Protein 6R5H (pdb70)

InterPro domains:
  IPR001461 Aspartic peptidase A1 [PR00792] (107-127)
  IPR001461 Aspartic peptidase A1 [PR00792] (258-271)
  IPR001461 Aspartic peptidase A1 [PR00792] (314-325)
  IPR001461 Aspartic peptidase A1 [PR00792] (408-423)
  IPR001461 Aspartic peptidase A1 [PTHR47966] (80-433)
  IPR021109 Aspartic peptidase domain superfamily [G3DSA:2.40.70.10] (57-264)
  IPR021109 Aspartic peptidase domain superfamily [G3DSA:2.40.70.10] (265-433)
  IPR021109 Aspartic peptidase domain superfamily [SSF50630] (56-433)
  IPR033121 Peptidase family A1 domain [PF00026] (100-433)
  IPR033121 Peptidase family A1 domain [PS51767] (101-432)
  IPR034164 Pepsin-like domain [cd05471] (101-432)

Radius of gyration: 19.85 Å; Cα contacts (8 Å, |Δi|>4): 979; chains: 1; bounding box: 61×45×45 Å

Nearest PDB structures (foldseek):
  6r61-assembly1_A  TM=1.002E+00  e=5.018E-74  Cryptococcus neoformans
  6r6a-assembly1_A  TM=1.002E+00  e=3.745E-72  Cryptococcus neoformans
  1psn-assembly1_A  TM=9.025E-01  e=6.566E-32  Homo sapiens
  1dp5-assembly1_A  TM=8.861E-01  e=1.654E-29  Saccharomyces cerevisiae
  1fq6-assembly1_A  TM=8.987E-01  e=3.393E-29  Saccharomyces cerevisiae

Foldseek 3Di:
DKFKWQWKQFQQQFFTWGWKWWAVVTDIFTAGEKLQAFAWEFAACPAPDPQSVAEDHHDQVPGPFKDDDPAKDWDADPVWIWIDHKIWAWMDDRRDIDGTFIHYHTRDIPPPPDHPHGTIHAHDAALVRHRRSTGGPLRVCLVVPVALASKKKWAAAGDQVPPPDDSIGSNTTMIMRRDYDPQWFDDDKQWDFDDPVRRHRLKDKWPWKAKPRDTFQQADPLAGRIFIEREIANGRFKEAAPVRLVRRQVSAPAKDADDVVLVDGFKIKGFPPDQMWMWIDGNNDTFTQGSSLQWNADSDPPRRITIGRYTHDQDDSPDSGRMYHYSSRPNQWIWMQGPVSGTIITGGTD

GO terms:
  GO:0005576 extracellular region (C, EXP)

B-factor: mean 30.48, std 10.37, range [15.55, 93.42]

Structure (mmCIF, N/CA/C/O backbone):
data_6R5H
#
_entry.id   6R5H
#
_cell.length_a   97.422
_cell.length_b   112.058
_cell.length_c   91.212
_cell.angle_alpha   90.000
_cell.angle_beta   90.000
_cell.angle_gamma   90.000
#
_symmetry.space_group_name_H-M   'C 2 2 21'
#
loop_
_entity.id
_entity.type
_entity.pdbx_description
1 polymer Endopeptidase
2 branched 2-acetamido-2-deoxy-beta-D-glucopyranose-(1-4)-2-acetamido-2-deoxy-beta-D-glucopyranose
3 non-polymer 'TRIETHYLENE GLYCOL'
4 non-polymer DI(HYDROXYETHYL)ETHER
5 non-polymer 1,2-ETHANEDIOL
6 non-polymer 'SULFATE ION'
7 non-polymer 'SODIUM ION'
8 non-polymer 'ACETIC ACID'
9 non-polymer 'TETRAETHYLENE GLYCOL'
10 non-polymer 'PENTAETHYLENE GLYCOL'
11 water water
#
loop_
_atom_site.group_PDB
_atom_site.id
_atom_site.type_symbol
_atom_site.label_atom_id
_atom_site.label_alt_id
_atom_site.label_comp_id
_atom_site.label_asym_id
_atom_site.label_entity_id
_atom_site.label_seq_id
_atom_site.pdbx_PDB_ins_code
_atom_site.Cartn_x
_atom_site.Cartn_y
_atom_site.Cartn_z
_atom_site.occupancy
_atom_site.B_iso_or_equiv
_atom_site.auth_seq_id
_atom_site.auth_comp_id
_atom_site.auth_asym_id
_atom_site.auth_atom_id
_atom_site.pdbx_PDB_model_num
ATOM 1 N N . ALA A 1 1 ? 23.355 39.808 8.987 1.00 30.74 7 ALA A N 1
ATOM 2 C CA . ALA A 1 1 ? 23.329 39.480 7.515 1.00 30.98 7 ALA A CA 1
ATOM 3 C C . ALA A 1 1 ? 22.014 38.875 7.083 1.00 28.20 7 ALA A C 1
ATOM 4 O O . ALA A 1 1 ? 21.171 38.492 7.910 1.00 28.43 7 ALA A O 1
ATOM 6 N N . THR A 1 2 ? 21.819 38.835 5.784 1.00 25.76 8 THR A N 1
ATOM 7 C CA . THR A 1 2 ? 20.754 38.055 5.166 1.00 27.03 8 THR A CA 1
ATOM 8 C C . THR A 1 2 ? 21.305 37.171 4.046 1.00 27.40 8 THR A C 1
ATOM 9 O O . THR A 1 2 ? 22.387 37.429 3.500 1.00 27.69 8 THR A O 1
ATOM 13 N N . GLY A 1 3 ? 20.551 36.131 3.707 1.00 26.11 9 GLY A N 1
ATOM 14 C CA . GLY A 1 3 ? 20.917 35.252 2.612 1.00 27.05 9 GLY A CA 1
ATOM 15 C C . GLY A 1 3 ? 19.699 34.640 1.993 1.00 26.24 9 GLY A C 1
ATOM 16 O O . GLY A 1 3 ? 18.719 34.321 2.682 1.00 27.30 9 GLY A O 1
ATOM 17 N N . THR A 1 4 ? 19.760 34.442 0.689 1.00 26.03 10 THR A N 1
ATOM 18 C CA . THR A 1 4 ? 18.596 33.954 -0.037 1.00 29.12 10 THR A CA 1
ATOM 19 C C . THR A 1 4 ? 18.849 32.540 -0.546 1.00 28.81 10 THR A C 1
ATOM 20 O O . THR A 1 4 ? 19.925 32.254 -1.018 1.00 26.93 10 THR A O 1
ATOM 24 N N . VAL A 1 5 ? 17.854 31.679 -0.419 1.00 26.32 11 VAL A N 1
ATOM 25 C CA . VAL A 1 5 ? 17.822 30.377 -1.109 1.00 29.07 11 VAL A CA 1
ATOM 26 C C . VAL A 1 5 ? 16.791 30.421 -2.217 1.00 26.68 11 VAL A C 1
ATOM 27 O O . VAL A 1 5 ? 15.583 30.576 -1.982 1.00 24.96 11 VAL A O 1
ATOM 31 N N . SER A 1 6 ? 17.256 30.217 -3.429 1.00 24.99 12 SER A N 1
ATOM 32 C CA . SER A 1 6 ? 16.351 30.054 -4.540 1.00 27.22 12 SER A CA 1
ATOM 33 C C . SER A 1 6 ? 15.710 28.632 -4.479 1.00 25.02 12 SER A C 1
ATOM 34 O O . SER A 1 6 ? 16.417 27.646 -4.297 1.00 23.60 12 SER A O 1
ATOM 37 N N . LEU A 1 7 ? 14.396 28.554 -4.679 1.00 23.04 13 LEU A N 1
ATOM 38 C CA . LEU A 1 7 ? 13.675 27.296 -4.644 1.00 22.24 13 LEU A CA 1
ATOM 39 C C . LEU A 1 7 ? 13.368 26.739 -6.025 1.00 23.12 13 LEU A C 1
ATOM 40 O O . LEU A 1 7 ? 12.968 27.478 -6.929 1.00 25.51 13 LEU A O 1
ATOM 45 N N . THR A 1 8 ? 13.576 25.442 -6.187 1.00 22.69 14 THR A N 1
ATOM 46 C CA . THR A 1 8 ? 13.102 24.673 -7.317 1.00 21.85 14 THR A CA 1
ATOM 47 C C . THR A 1 8 ? 11.807 23.993 -6.907 1.00 24.16 14 THR A C 1
ATOM 48 O O . THR A 1 8 ? 11.743 23.325 -5.875 1.00 22.11 14 THR A O 1
ATOM 52 N N . ASP A 1 9 ? 10.780 24.162 -7.730 1.00 23.15 15 ASP A N 1
ATOM 53 C CA . ASP A 1 9 ? 9.475 23.526 -7.532 1.00 24.52 15 ASP A CA 1
ATOM 54 C C . ASP A 1 9 ? 9.464 22.214 -8.340 1.00 26.74 15 ASP A C 1
ATOM 55 O O . ASP A 1 9 ? 9.546 22.223 -9.574 1.00 26.30 15 ASP A O 1
ATOM 60 N N . VAL A 1 10 ? 9.359 21.107 -7.615 1.00 24.57 16 VAL A N 1
ATOM 61 C CA . VAL A 1 10 ? 9.372 19.773 -8.174 1.00 26.10 16 VAL A CA 1
ATOM 62 C C . VAL A 1 10 ? 7.997 19.120 -8.055 1.00 27.87 16 VAL A C 1
ATOM 63 O O . VAL A 1 10 ? 7.315 19.211 -7.004 1.00 27.71 16 VAL A O 1
ATOM 67 N N . GLY A 1 11 ? 7.599 18.443 -9.132 1.00 28.16 17 GLY A N 1
ATOM 68 C CA . GLY A 1 11 ? 6.398 17.610 -9.112 1.00 27.75 17 GLY A CA 1
ATOM 69 C C . GLY A 1 11 ? 5.093 18.382 -9.151 1.00 26.20 17 GLY A C 1
ATOM 70 O O . GLY A 1 11 ? 4.107 17.904 -8.624 1.00 30.02 17 GLY A O 1
ATOM 71 N N . LEU A 1 12 ? 5.103 19.583 -9.724 1.00 26.90 18 LEU A N 1
ATOM 72 C CA . LEU A 1 12 ? 3.898 20.411 -9.830 1.00 30.27 18 LEU A CA 1
ATOM 73 C C . LEU A 1 12 ? 3.390 20.823 -8.448 1.00 29.08 18 LEU A C 1
ATOM 74 O O . LEU A 1 12 ? 2.243 20.516 -8.048 1.00 27.49 18 LEU A O 1
ATOM 79 N N . ASP A 1 13 ? 4.278 21.510 -7.719 1.00 23.94 19 ASP A N 1
ATOM 80 C CA . ASP A 1 13 ? 3.981 22.030 -6.391 1.00 23.06 19 ASP A CA 1
ATOM 81 C C . ASP A 1 13 ? 3.994 20.890 -5.362 1.00 24.76 19 ASP A C 1
ATOM 82 O O . ASP A 1 13 ? 3.412 20.999 -4.275 1.00 23.56 19 ASP A O 1
ATOM 87 N N . ALA A 1 14 ? 4.703 19.802 -5.653 1.00 24.88 20 ALA A N 1
ATOM 88 C CA . ALA A 1 14 ? 4.804 18.710 -4.683 1.00 24.81 20 ALA A CA 1
ATOM 89 C C . ALA A 1 14 ? 5.850 19.007 -3.582 1.00 25.21 20 ALA A C 1
ATOM 90 O O . ALA A 1 14 ? 5.593 18.776 -2.421 1.00 26.21 20 ALA A O 1
ATOM 92 N N . SER A 1 15 ? 7.018 19.462 -3.993 1.00 24.20 21 SER A N 1
ATOM 93 C CA . SER A 1 15 ? 8.149 19.716 -3.108 1.00 24.54 21 SER A CA 1
ATOM 94 C C . SER A 1 15 ? 8.867 20.985 -3.580 1.00 23.00 21 SER A C 1
ATOM 95 O O . SER A 1 15 ? 8.913 21.274 -4.778 1.00 23.59 21 SER A O 1
ATOM 98 N N . TYR A 1 16 ? 9.348 21.767 -2.629 1.00 19.38 22 TYR A N 1
ATOM 99 C CA . TYR A 1 16 ? 10.135 22.949 -2.885 1.00 21.99 22 TYR A CA 1
ATOM 100 C C . TYR A 1 16 ? 11.525 22.747 -2.274 1.00 21.82 22 TYR A C 1
ATOM 101 O O . TYR A 1 16 ? 11.643 22.422 -1.091 1.00 21.60 22 TYR A O 1
ATOM 110 N N . ALA A 1 17 ? 12.559 22.886 -3.106 1.00 22.23 23 ALA A N 1
ATOM 111 C CA . ALA A 1 17 ? 13.904 22.476 -2.720 1.00 21.36 23 ALA A CA 1
ATOM 112 C C . ALA A 1 17 ? 14.927 23.587 -2.942 1.00 22.12 23 ALA A C 1
ATOM 113 O O . ALA A 1 17 ? 14.753 24.413 -3.810 1.00 22.64 23 ALA A O 1
ATOM 115 N N . GLY A 1 18 ? 15.959 23.621 -2.107 1.00 21.03 24 GLY A N 1
ATOM 116 C CA . GLY A 1 18 ? 17.060 24.558 -2.278 1.00 23.71 24 GLY A CA 1
ATOM 117 C C . GLY A 1 18 ? 18.414 23.897 -2.156 1.00 22.18 24 GLY A C 1
ATOM 118 O O . GLY A 1 18 ? 18.539 22.791 -1.667 1.00 19.32 24 GLY A O 1
ATOM 119 N N . GLN A 1 19 ? 19.454 24.638 -2.494 1.00 23.02 25 GLN A N 1
ATOM 120 C CA . GLN A 1 19 ? 20.764 24.094 -2.478 1.00 24.41 25 GLN A CA 1
ATOM 121 C C . GLN A 1 19 ? 21.396 24.120 -1.079 1.00 22.76 25 GLN A C 1
ATOM 122 O O . GLN A 1 19 ? 21.437 25.156 -0.423 1.00 23.76 25 GLN A O 1
ATOM 128 N N . VAL A 1 20 ? 21.898 22.956 -0.657 1.00 23.07 26 VAL A N 1
ATOM 129 C CA A VAL A 1 20 ? 22.786 22.838 0.513 0.50 22.29 26 VAL A CA 1
ATOM 130 C CA B VAL A 1 20 ? 22.803 22.822 0.502 0.50 24.03 26 VAL A CA 1
ATOM 131 C C . VAL A 1 20 ? 24.170 22.381 0.021 1.00 23.63 26 VAL A C 1
ATOM 132 O O . VAL A 1 20 ? 24.289 21.691 -1.017 1.00 24.45 26 VAL A O 1
ATOM 139 N N . SER A 1 21 ? 25.209 22.774 0.732 1.00 21.68 27 SER A N 1
ATOM 140 C CA . SER A 1 21 ? 26.539 22.258 0.405 1.00 23.49 27 SER A CA 1
ATOM 141 C C . SER A 1 21 ? 27.154 21.670 1.640 1.00 25.04 27 SER A C 1
ATOM 142 O O . SER A 1 21 ? 27.040 22.229 2.729 1.00 23.44 27 SER A O 1
ATOM 145 N N . ILE A 1 22 ? 27.717 20.472 1.485 1.00 22.57 28 ILE A N 1
ATOM 146 C CA . ILE A 1 22 ? 28.235 19.718 2.603 1.00 22.25 28 ILE A CA 1
ATOM 147 C C . ILE A 1 22 ? 29.668 19.266 2.325 1.00 21.46 28 ILE A C 1
ATOM 148 O O . ILE A 1 22 ? 29.967 18.795 1.230 1.00 21.05 28 ILE A O 1
ATOM 153 N N . GLY A 1 23 ? 30.543 19.428 3.317 1.00 21.09 29 GLY A N 1
ATOM 154 C CA . GLY A 1 23 ? 31.889 18.885 3.243 1.00 22.75 29 GLY A CA 1
ATOM 155 C C . GLY A 1 23 ? 32.945 19.798 2.703 1.00 22.95 29 GLY A C 1
ATOM 156 O O . GLY A 1 23 ? 32.671 20.910 2.250 1.00 22.59 29 GLY A O 1
ATOM 157 N N . THR A 1 24 ? 34.156 19.280 2.710 1.00 24.72 30 THR A N 1
ATOM 158 C CA . THR A 1 24 ? 35.327 19.998 2.181 1.00 25.87 30 THR A CA 1
ATOM 159 C C . THR A 1 24 ? 36.082 19.052 1.220 1.00 25.70 30 THR A C 1
ATOM 160 O O . THR A 1 24 ? 36.537 17.981 1.654 1.00 27.23 30 THR A O 1
ATOM 164 N N . PRO A 1 25 ? 36.219 19.403 -0.055 1.00 25.50 31 PRO A N 1
ATOM 165 C CA . PRO A 1 25 ? 35.506 20.504 -0.705 1.00 24.04 31 PRO A CA 1
ATOM 166 C C . PRO A 1 25 ? 34.005 20.251 -0.709 1.00 23.29 31 PRO A C 1
ATOM 167 O O . PRO A 1 25 ? 33.560 19.121 -0.487 1.00 23.76 31 PRO A O 1
ATOM 171 N N . ALA A 1 26 ? 33.254 21.303 -0.984 1.00 23.24 32 ALA A N 1
ATOM 172 C CA . ALA A 1 26 ? 31.803 21.243 -0.970 1.00 23.20 32 ALA A CA 1
ATOM 173 C C . ALA A 1 26 ? 31.220 20.246 -1.975 1.00 22.50 32 ALA A C 1
ATOM 174 O O . ALA A 1 26 ? 31.618 20.203 -3.153 1.00 21.60 32 ALA A O 1
ATOM 176 N N . GLN A 1 27 ? 30.255 19.472 -1.503 1.00 19.80 33 GLN A N 1
ATOM 177 C CA . GLN A 1 27 ? 29.390 18.675 -2.363 1.00 20.91 33 GLN A CA 1
ATOM 178 C C . GLN A 1 27 ? 28.010 19.291 -2.248 1.00 22.52 33 GLN A C 1
ATOM 179 O O . GLN A 1 27 ? 27.533 19.480 -1.140 1.00 22.01 33 GLN A O 1
ATOM 185 N N . ASP A 1 28 ? 27.356 19.525 -3.382 1.00 23.30 34 ASP A N 1
ATOM 186 C CA . ASP A 1 28 ? 26.117 20.300 -3.474 1.00 23.01 34 ASP A CA 1
A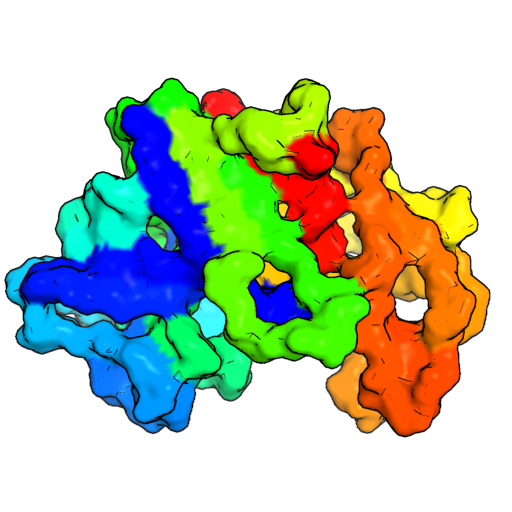TOM 187 C C . ASP A 1 28 ? 24.943 19.372 -3.728 1.00 21.89 34 ASP A C 1
ATOM 188 O O . ASP A 1 28 ? 25.046 18.398 -4.472 1.00 24.63 34 ASP A O 1
ATOM 193 N N . PHE A 1 29 ? 23.823 19.683 -3.085 1.00 21.71 35 PHE A N 1
ATOM 194 C CA . PHE A 1 29 ? 22.595 18.895 -3.195 1.00 22.13 35 PHE A CA 1
ATOM 195 C C . PHE A 1 29 ? 21.359 19.801 -3.184 1.00 22.14 35 PHE A C 1
ATOM 196 O O . PHE A 1 29 ? 21.375 20.899 -2.576 1.00 20.64 35 PHE A O 1
ATOM 204 N N . LEU A 1 30 ? 20.333 19.336 -3.911 1.00 21.89 36 LEU A N 1
ATOM 205 C CA A LEU A 1 30 ? 19.016 19.930 -3.878 0.50 22.78 36 LEU A CA 1
ATOM 206 C CA B LEU A 1 30 ? 18.991 19.921 -3.879 0.50 22.95 36 LEU A CA 1
ATOM 207 C C . LEU A 1 30 ? 18.232 19.177 -2.802 1.00 22.55 36 LEU A C 1
ATOM 208 O O . LEU A 1 30 ? 18.041 17.937 -2.902 1.00 21.61 36 LEU A O 1
ATOM 217 N N . VAL A 1 31 ? 17.815 19.894 -1.765 1.00 22.36 37 VAL A N 1
ATOM 218 C CA . VAL A 1 31 ? 17.107 19.278 -0.657 1.00 20.09 37 VAL A CA 1
ATOM 219 C C . VAL A 1 31 ? 15.760 19.975 -0.397 1.00 20.64 37 VAL A C 1
ATOM 220 O O . VAL A 1 31 ? 15.656 21.181 -0.479 1.00 20.22 37 VAL A O 1
ATOM 224 N N . ILE A 1 32 ? 14.749 19.183 -0.046 1.00 19.60 38 ILE A N 1
ATOM 225 C CA . ILE A 1 32 ? 13.435 19.701 0.351 1.00 20.53 38 ILE A CA 1
ATOM 226 C C . ILE A 1 32 ? 13.590 20.674 1.533 1.00 19.82 38 ILE A C 1
ATOM 227 O O . ILE A 1 32 ? 14.223 20.336 2.553 1.00 20.25 38 ILE A O 1
ATOM 232 N N . MET A 1 33 ? 13.008 21.870 1.402 1.00 20.20 39 MET A N 1
ATOM 233 C CA . MET A 1 33 ? 13.023 22.854 2.469 1.00 21.16 39 MET A CA 1
ATOM 234 C C . MET A 1 33 ? 11.729 22.628 3.265 1.00 22.75 39 MET A C 1
ATOM 235 O O . MET A 1 33 ? 10.642 22.919 2.749 1.00 22.08 39 MET A O 1
ATOM 240 N N . ASP A 1 34 ? 11.862 22.081 4.479 1.00 22.03 40 ASP A N 1
ATOM 241 C CA . ASP A 1 34 ? 10.738 21.521 5.221 1.00 21.05 40 ASP A CA 1
ATOM 242 C C . ASP A 1 34 ? 10.500 22.157 6.585 1.00 22.32 40 ASP A C 1
ATOM 243 O O . ASP A 1 34 ? 11.158 21.790 7.581 1.00 20.89 40 ASP A O 1
ATOM 248 N N . SER A 1 35 ? 9.551 23.101 6.632 1.00 20.57 41 SER A N 1
ATOM 249 C CA . SER A 1 35 ? 9.159 23.728 7.879 1.00 21.04 41 SER A CA 1
ATOM 250 C C . SER A 1 35 ? 8.376 22.834 8.848 1.00 20.65 41 SER A C 1
ATOM 251 O O . SER A 1 35 ? 8.056 23.279 9.952 1.00 21.96 41 SER A O 1
ATOM 254 N N . GLY A 1 36 ? 8.088 21.589 8.453 1.00 21.08 42 GLY A N 1
ATOM 255 C CA . GLY A 1 36 ? 7.455 20.588 9.335 1.00 23.08 42 GLY A CA 1
ATOM 256 C C . GLY A 1 36 ? 8.359 19.570 9.998 1.00 22.55 42 GLY A C 1
ATOM 257 O O . GLY A 1 36 ? 7.863 18.620 10.605 1.00 22.91 42 GLY A O 1
ATOM 258 N N . SER A 1 37 ? 9.681 19.730 9.845 1.00 22.90 43 SER A N 1
ATOM 259 C CA . SER A 1 37 ? 10.641 18.843 10.531 1.00 21.34 43 SER A CA 1
ATOM 260 C C . SER A 1 37 ? 11.939 19.582 10.784 1.00 20.89 43 SER A C 1
ATOM 261 O O . SER A 1 37 ? 12.092 20.774 10.430 1.00 19.50 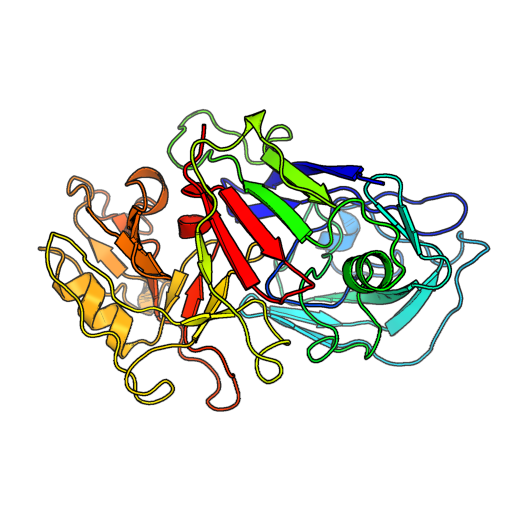43 SER A O 1
ATOM 264 N N . SER A 1 38 ? 12.853 18.913 11.445 1.00 19.27 44 SER A N 1
ATOM 265 C CA . SER A 1 38 ? 13.995 19.655 12.006 1.00 21.69 44 SER A CA 1
ATOM 266 C C . SER A 1 38 ? 15.358 19.004 11.821 1.00 22.14 44 SER A C 1
ATOM 267 O O . SER A 1 38 ? 16.331 19.502 12.383 1.00 23.80 44 SER A O 1
ATOM 270 N N . ASP A 1 39 ? 15.423 17.895 11.097 1.00 22.35 45 ASP A N 1
ATOM 271 C CA . ASP A 1 39 ? 16.699 17.231 10.772 1.00 21.40 45 ASP A CA 1
ATOM 272 C C . ASP A 1 39 ? 17.114 17.546 9.357 1.00 20.85 45 ASP A C 1
ATOM 273 O O . ASP A 1 39 ? 16.271 17.643 8.443 1.00 20.34 45 ASP A O 1
ATOM 278 N N . LEU A 1 40 ? 18.421 17.722 9.168 1.00 19.75 46 LEU A N 1
ATOM 279 C CA . LEU A 1 40 ? 19.042 17.699 7.844 1.00 20.79 46 LEU A CA 1
ATOM 280 C C . LEU A 1 40 ? 19.489 16.259 7.555 1.00 20.62 46 LEU A C 1
ATOM 281 O O . LEU A 1 40 ? 20.038 15.603 8.424 1.00 19.84 46 LEU A O 1
ATOM 286 N N . TRP A 1 41 ? 19.223 15.782 6.342 1.00 21.01 47 TRP A N 1
ATOM 287 C CA . TRP A 1 41 ? 19.822 14.538 5.872 1.00 21.53 47 TRP A CA 1
ATOM 288 C C . TRP A 1 41 ? 20.027 14.561 4.372 1.00 19.48 47 TRP A C 1
ATOM 289 O O . TRP A 1 41 ? 19.341 15.292 3.670 1.00 19.00 47 TRP A O 1
ATOM 300 N N . VAL A 1 42 ? 20.984 13.751 3.922 1.00 19.93 48 VAL A N 1
ATOM 301 C CA A VAL A 1 42 ? 21.316 13.541 2.529 0.53 20.60 48 VAL A CA 1
ATOM 302 C CA B VAL A 1 42 ? 21.241 13.510 2.510 0.47 20.58 48 VAL A CA 1
ATOM 303 C C . VAL A 1 42 ? 21.561 12.033 2.310 1.00 20.76 48 VAL A C 1
ATOM 304 O O . VAL A 1 42 ? 22.108 11.358 3.216 1.00 22.36 48 VAL A O 1
ATOM 311 N N . ALA A 1 43 ? 21.173 11.538 1.139 1.00 21.53 49 ALA A N 1
ATOM 312 C CA . ALA A 1 43 ? 21.467 10.179 0.689 1.00 21.66 49 ALA A CA 1
ATOM 313 C C . ALA A 1 43 ? 22.985 10.061 0.585 1.00 24.16 49 ALA A C 1
ATOM 314 O O . ALA A 1 43 ? 23.637 10.918 -0.053 1.00 25.17 49 ALA A O 1
ATOM 316 N N . GLY A 1 44 ? 23.524 9.043 1.242 1.00 23.03 50 GLY A N 1
ATOM 317 C CA . GLY A 1 44 ? 24.953 8.722 1.208 1.00 24.00 50 GLY A CA 1
ATOM 318 C C . GLY A 1 44 ? 25.376 7.935 -0.014 1.00 22.96 50 GLY A C 1
ATOM 319 O O . GLY A 1 44 ? 24.544 7.249 -0.622 1.00 21.21 50 GLY A O 1
ATOM 320 N N . SER A 1 45 ? 26.657 8.037 -0.390 1.00 24.01 51 SER A N 1
ATOM 321 C CA . SER A 1 45 ? 27.119 7.427 -1.649 1.00 25.50 51 SER A CA 1
ATOM 322 C C . SER A 1 45 ? 27.162 5.914 -1.584 1.00 27.06 51 SER A C 1
ATOM 323 O O . SER A 1 45 ? 27.236 5.281 -2.641 1.00 27.54 51 SER A O 1
ATOM 326 N N . THR A 1 46 ? 27.128 5.350 -0.376 1.00 25.03 52 THR A N 1
ATOM 327 C CA . THR A 1 46 ? 27.053 3.901 -0.191 1.00 28.66 52 THR A CA 1
ATOM 328 C C . THR A 1 46 ? 25.657 3.328 -0.342 1.00 27.42 52 THR A C 1
ATOM 329 O O . THR A 1 46 ? 25.503 2.127 -0.398 1.00 28.50 52 THR A O 1
ATOM 333 N N . CYS A 1 47 ? 24.640 4.186 -0.366 1.00 26.98 5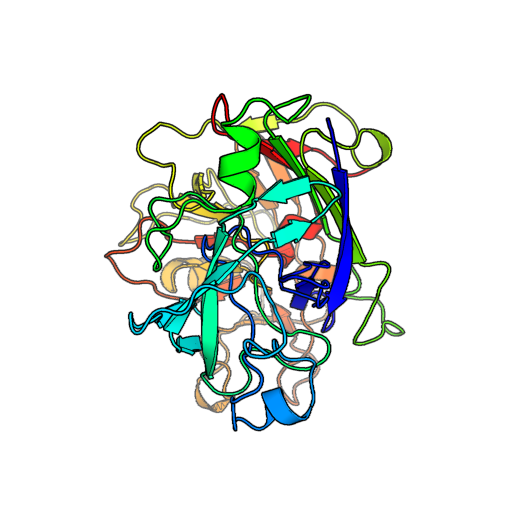3 CYS A N 1
ATOM 334 C CA . CYS A 1 47 ? 23.242 3.761 -0.484 1.00 26.20 53 CYS A CA 1
ATOM 335 C C . CYS A 1 47 ? 22.997 2.936 -1.752 1.00 26.15 53 CYS A C 1
ATOM 336 O O . CYS A 1 47 ? 23.347 3.366 -2.870 1.00 23.49 53 CYS A O 1
ATOM 339 N N . THR A 1 48 ? 22.406 1.760 -1.584 1.00 25.13 54 THR A N 1
ATOM 340 C CA . THR A 1 48 ? 22.133 0.891 -2.728 1.00 26.96 54 THR A CA 1
ATOM 341 C C . THR A 1 48 ? 20.679 0.904 -3.189 1.00 28.10 54 THR A C 1
ATOM 342 O O . THR A 1 48 ? 20.314 0.114 -4.066 1.00 28.25 54 THR A O 1
ATOM 346 N N . GLU A 1 49 ? 19.850 1.802 -2.633 1.00 28.71 55 GLU A N 1
ATOM 347 C CA . GLU A 1 49 ? 18.462 1.961 -3.120 1.00 30.62 55 GLU A CA 1
ATOM 348 C C . GLU A 1 49 ? 18.477 2.471 -4.539 1.00 30.00 55 GLU A C 1
ATOM 349 O O . GLU A 1 49 ? 19.396 3.178 -4.940 1.00 28.37 55 GLU A O 1
ATOM 355 N N . ASN A 1 50 ? 17.432 2.155 -5.301 1.00 29.61 56 ASN A N 1
ATOM 356 C CA . ASN A 1 50 ? 17.388 2.565 -6.715 1.00 31.36 56 ASN A CA 1
ATOM 357 C C . ASN A 1 50 ? 17.448 4.091 -6.895 1.00 29.58 56 ASN A C 1
ATOM 358 O O . ASN A 1 50 ? 18.081 4.601 -7.834 1.00 31.58 56 ASN A O 1
ATOM 363 N N . PHE A 1 51 ? 16.802 4.821 -6.011 1.00 28.69 57 PHE A N 1
ATOM 364 C CA . PHE A 1 51 ? 16.740 6.277 -6.192 1.00 29.08 57 PHE A CA 1
ATOM 365 C C . PHE A 1 51 ? 18.130 6.863 -6.041 1.00 28.90 57 PHE A C 1
ATOM 366 O O . PHE A 1 51 ? 18.464 7.819 -6.734 1.00 28.96 57 PHE A O 1
ATOM 374 N N . CYS A 1 52 ? 18.944 6.263 -5.162 1.00 29.82 58 CYS A N 1
ATOM 375 C CA . CYS A 1 52 ? 20.330 6.726 -4.933 1.00 32.47 58 CYS A CA 1
ATOM 376 C C . CYS A 1 52 ? 21.217 6.560 -6.141 1.00 33.38 58 CYS A C 1
ATOM 377 O O . CYS A 1 52 ? 22.103 7.402 -6.389 1.00 32.17 58 CYS A O 1
ATOM 380 N N . LYS A 1 53 ? 20.942 5.517 -6.927 1.00 37.26 59 LYS A N 1
ATOM 381 C CA . LYS A 1 53 ? 21.621 5.295 -8.212 1.00 39.53 59 LYS A CA 1
ATOM 382 C C . LYS A 1 53 ? 21.343 6.392 -9.225 1.00 37.08 59 LYS A C 1
ATOM 383 O O . LYS A 1 53 ? 22.132 6.590 -10.151 1.00 35.65 59 LYS A O 1
ATOM 389 N N . GLN A 1 54 ? 20.217 7.087 -9.084 1.00 32.58 60 GLN A N 1
ATOM 390 C CA . GLN A 1 54 ? 19.771 8.058 -10.103 1.00 34.77 60 GLN A CA 1
ATOM 391 C C . GLN A 1 54 ? 19.799 9.516 -9.633 1.00 31.88 60 GLN A C 1
ATOM 392 O O . GLN A 1 54 ? 19.360 10.413 -10.363 1.00 31.10 60 GLN A O 1
ATOM 398 N N . THR A 1 55 ? 20.364 9.773 -8.447 1.00 28.10 61 THR A N 1
ATOM 399 C CA . THR A 1 55 ? 20.502 11.157 -7.975 1.00 26.94 61 THR A CA 1
ATOM 400 C C . THR A 1 55 ? 21.876 11.362 -7.363 1.00 27.58 61 THR A C 1
ATOM 401 O O . THR A 1 55 ? 22.646 10.424 -7.235 1.00 27.86 61 THR A O 1
ATOM 405 N N . TYR A 1 56 ? 22.197 12.597 -7.012 1.00 27.54 62 TYR A N 1
ATOM 406 C CA . TYR A 1 56 ? 23.477 12.926 -6.389 1.00 28.50 62 TYR A CA 1
ATOM 407 C C . TYR A 1 56 ? 23.469 12.488 -4.934 1.00 27.25 62 TYR A C 1
ATOM 408 O O . TYR A 1 56 ? 22.451 12.629 -4.218 1.00 26.51 62 TYR A O 1
ATOM 417 N N . THR A 1 57 ? 24.588 11.922 -4.505 1.00 23.99 63 THR A N 1
ATOM 418 C CA . THR A 1 57 ? 24.722 11.391 -3.170 1.00 24.26 63 THR A CA 1
ATOM 419 C C . THR A 1 57 ? 25.999 11.956 -2.520 1.00 24.63 63 THR A C 1
ATOM 420 O O . THR A 1 57 ? 26.939 12.376 -3.224 1.00 24.20 63 THR A O 1
ATOM 424 N N . PHE A 1 58 ? 26.014 11.939 -1.194 1.00 23.64 64 PHE A N 1
ATOM 425 C CA . PHE A 1 58 ? 27.101 12.489 -0.382 1.00 23.45 64 PHE A CA 1
ATOM 426 C C . PHE A 1 58 ? 28.149 11.422 -0.119 1.00 25.70 64 PHE A C 1
ATOM 427 O O . PHE A 1 58 ? 27.848 10.412 0.472 1.00 27.25 64 PHE A O 1
ATOM 435 N N . ASP A 1 59 ? 29.365 11.646 -0.629 1.00 26.83 65 ASP A N 1
ATOM 436 C CA . ASP A 1 59 ? 30.479 10.736 -0.457 1.00 25.77 65 ASP A CA 1
ATOM 437 C C . ASP A 1 59 ? 31.253 11.148 0.773 1.00 24.45 65 ASP A C 1
ATOM 438 O O . ASP A 1 59 ? 32.011 12.124 0.764 1.00 25.27 65 ASP A O 1
ATOM 443 N N . THR A 1 60 ? 31.041 10.409 1.850 1.00 24.99 66 THR A N 1
ATOM 444 C CA . THR A 1 60 ? 31.644 10.748 3.133 1.00 27.67 66 THR A CA 1
ATOM 445 C C . THR A 1 60 ? 33.174 10.674 3.064 1.00 27.91 66 THR A C 1
ATOM 446 O O . THR A 1 60 ? 33.830 11.461 3.728 1.00 28.39 66 THR A O 1
ATOM 450 N N . SER A 1 61 ? 33.710 9.751 2.252 1.00 26.95 67 SER A N 1
ATOM 451 C CA . SER A 1 61 ? 35.169 9.502 2.115 1.00 30.21 67 SER A CA 1
ATOM 452 C C . SER A 1 61 ? 35.943 10.624 1.462 1.00 31.73 67 SER A C 1
ATOM 453 O O . SER A 1 61 ? 37.152 10.698 1.647 1.00 33.02 67 SER A O 1
ATOM 456 N N . THR A 1 62 ? 35.280 11.458 0.663 1.00 31.31 68 THR A N 1
ATOM 457 C CA . THR A 1 62 ? 35.964 12.559 -0.026 1.00 30.09 68 THR A CA 1
ATOM 458 C C . THR A 1 62 ? 35.772 13.921 0.637 1.00 30.23 68 THR A C 1
ATOM 459 O O . THR A 1 62 ? 36.142 14.952 0.066 1.00 28.62 68 THR A O 1
ATOM 463 N N . SER A 1 63 ? 35.195 13.936 1.835 1.00 28.34 69 SER A N 1
ATOM 464 C CA . SER A 1 63 ? 35.149 15.143 2.640 1.00 28.76 69 SER A CA 1
ATOM 465 C C . SER A 1 63 ? 36.204 15.055 3.733 1.00 27.32 69 SER A C 1
ATOM 466 O O . SER A 1 63 ? 36.139 14.199 4.593 1.00 26.70 69 SER A O 1
ATOM 469 N N . SER A 1 64 ? 37.158 15.973 3.699 1.00 27.67 70 SER A N 1
ATOM 470 C CA . SER A 1 64 ? 38.240 15.967 4.678 1.00 28.88 70 SER A CA 1
ATOM 471 C C . SER A 1 64 ? 37.791 16.436 6.084 1.00 29.15 70 SER A C 1
ATOM 472 O O . SER A 1 64 ? 38.506 16.225 7.048 1.00 29.68 70 SER A O 1
ATOM 475 N N . SER A 1 65 ? 36.617 17.071 6.189 1.00 25.90 71 SER A N 1
ATOM 476 C CA . SER A 1 65 ? 36.086 17.564 7.443 1.00 26.30 71 SER A CA 1
ATOM 477 C C . SER A 1 65 ? 35.004 16.664 8.040 1.00 25.08 71 SER A C 1
ATOM 478 O O . SER A 1 65 ? 34.507 16.948 9.123 1.00 26.90 71 SER A O 1
ATOM 481 N N . PHE A 1 66 ? 34.676 15.558 7.380 1.00 25.48 72 PHE A N 1
ATOM 482 C CA . PHE A 1 66 ? 33.630 14.667 7.842 1.00 25.51 72 PHE A CA 1
ATOM 483 C C . PHE A 1 66 ? 34.054 13.900 9.089 1.00 29.74 72 PHE A C 1
ATOM 484 O O . PHE A 1 66 ? 35.107 13.283 9.108 1.00 28.13 72 PHE A O 1
ATOM 492 N N . ILE A 1 67 ? 33.197 13.919 10.101 1.00 26.99 73 ILE A N 1
ATOM 493 C CA . ILE A 1 67 ? 33.390 13.182 11.331 1.00 29.33 73 ILE A CA 1
ATOM 494 C C . ILE A 1 67 ? 32.311 12.123 11.375 1.00 33.13 73 ILE A C 1
ATOM 495 O O . ILE A 1 67 ? 31.098 12.411 11.477 1.00 30.95 73 ILE A O 1
ATOM 500 N N . THR A 1 68 ? 32.754 10.888 11.304 1.00 33.80 74 THR A N 1
ATOM 501 C CA . THR A 1 68 ? 31.858 9.747 11.281 1.00 37.56 74 THR A CA 1
ATOM 502 C C . THR A 1 68 ? 31.246 9.448 12.632 1.00 38.10 74 THR A C 1
ATOM 503 O O . THR A 1 68 ? 31.773 9.805 13.682 1.00 39.44 74 THR A O 1
ATOM 507 N N . SER A 1 69 ? 30.126 8.744 12.586 1.00 40.28 75 SER A N 1
ATOM 508 C CA . SER A 1 69 ? 29.481 8.276 13.809 1.00 41.74 75 SER A CA 1
ATOM 509 C C . SER A 1 69 ? 28.809 6.943 13.499 1.00 41.58 75 SER A C 1
ATOM 510 O O . SER A 1 69 ? 28.258 6.755 12.409 1.00 43.01 75 SER A O 1
ATOM 513 N N . SER A 1 70 ? 28.858 6.026 14.449 1.00 42.61 76 SER A N 1
ATOM 514 C CA . SER A 1 70 ? 28.069 4.789 14.355 1.00 45.96 76 SER A CA 1
ATOM 515 C C . SER A 1 70 ? 26.618 4.977 14.852 1.00 41.81 76 SER A C 1
ATOM 516 O O . SER A 1 70 ? 25.807 4.065 14.694 1.00 45.06 76 SER A O 1
ATOM 519 N N . GLU A 1 71 ? 26.286 6.120 15.451 1.00 35.02 77 GLU A N 1
ATOM 520 C CA . GLU A 1 71 ? 24.919 6.340 15.953 1.00 37.68 77 GLU A CA 1
ATOM 521 C C . GLU A 1 71 ? 23.848 6.296 14.825 1.00 32.95 77 GLU A C 1
ATOM 522 O O . GLU A 1 71 ? 23.983 6.975 13.807 1.00 30.43 77 GLU A O 1
ATOM 528 N N . ALA A 1 72 ? 22.800 5.500 15.033 1.00 31.75 78 ALA A N 1
ATOM 529 C CA . ALA A 1 72 ? 21.736 5.335 14.063 1.00 30.26 78 ALA A CA 1
ATOM 530 C C . ALA A 1 72 ? 20.961 6.663 13.887 1.00 28.92 78 ALA A C 1
ATOM 531 O O . ALA A 1 72 ? 20.827 7.450 14.820 1.00 28.50 78 ALA A O 1
ATOM 533 N N . PHE A 1 73 ? 20.482 6.884 12.667 1.00 28.00 79 PHE A N 1
ATOM 534 C CA . PHE A 1 73 ? 19.573 7.975 12.326 1.00 27.05 79 PHE A CA 1
ATOM 535 C C . PHE A 1 73 ? 18.321 7.349 11.732 1.00 27.25 79 PHE A C 1
ATOM 536 O O . PHE A 1 73 ? 18.397 6.502 10.831 1.00 24.76 79 PHE A O 1
ATOM 544 N N . ASN A 1 74 ? 17.186 7.782 12.238 1.00 24.49 80 ASN A N 1
ATOM 545 C CA . ASN A 1 74 ? 15.878 7.253 11.831 1.00 30.92 80 ASN A CA 1
ATOM 546 C C . ASN A 1 74 ? 14.876 8.398 11.936 1.00 29.15 80 ASN A C 1
ATOM 547 O O . ASN A 1 74 ? 14.749 8.990 13.001 1.00 30.06 80 ASN A O 1
ATOM 552 N N . ILE A 1 75 ? 14.166 8.697 10.855 1.00 29.64 81 ILE A N 1
ATOM 553 C CA . ILE A 1 75 ? 13.127 9.736 10.877 1.00 27.06 81 ILE A CA 1
ATOM 554 C C . ILE A 1 75 ? 11.900 9.240 10.113 1.00 29.30 81 ILE A C 1
ATOM 555 O O . ILE A 1 75 ? 12.032 8.597 9.092 1.00 26.09 81 ILE A 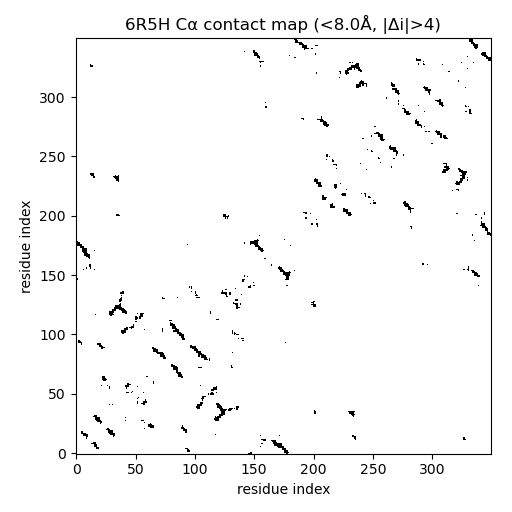O 1
ATOM 560 N N . THR A 1 76 ? 10.706 9.568 10.617 1.00 28.49 82 THR A N 1
ATOM 561 C CA . THR A 1 76 ? 9.442 9.172 9.984 1.00 31.60 82 THR A CA 1
ATOM 562 C C . THR A 1 76 ? 8.669 10.438 9.642 1.00 31.64 82 THR A C 1
ATOM 563 O O . THR A 1 76 ? 8.500 11.315 10.480 1.00 37.10 82 THR A O 1
ATOM 567 N N . TYR A 1 77 ? 8.247 10.535 8.399 1.00 30.42 83 TYR A N 1
ATOM 568 C CA . TYR A 1 77 ? 7.368 11.565 7.918 1.00 31.60 83 TYR A CA 1
ATOM 569 C C . TYR A 1 77 ? 6.009 10.911 7.612 1.00 38.13 83 TYR A C 1
ATOM 570 O O . TYR A 1 77 ? 5.922 9.684 7.502 1.00 38.01 83 TYR A O 1
ATOM 579 N N . GLY A 1 78 ? 4.958 11.709 7.431 1.00 38.37 84 GLY A N 1
ATOM 580 C CA . GLY A 1 78 ? 3.696 11.194 6.855 1.00 40.01 84 GLY A CA 1
ATOM 581 C C . GLY A 1 78 ? 3.880 10.446 5.527 1.00 42.81 84 GLY A C 1
ATOM 582 O O . GLY A 1 78 ? 3.173 9.485 5.236 1.00 41.53 84 GLY A O 1
ATOM 583 N N . SER A 1 79 ? 4.838 10.866 4.708 1.00 44.82 85 SER A N 1
ATOM 584 C CA . SER A 1 79 ? 5.025 10.229 3.402 1.00 47.59 85 SER A CA 1
ATOM 585 C C . SER A 1 79 ? 5.934 8.978 3.419 1.00 48.17 85 SER A C 1
ATOM 586 O O . SER A 1 79 ? 6.111 8.346 2.360 1.00 49.88 85 SER A O 1
ATOM 589 N N . GLY A 1 80 ? 6.497 8.614 4.589 1.00 41.83 86 GLY A N 1
ATOM 590 C CA . GLY A 1 80 ? 7.475 7.517 4.694 1.00 36.44 86 GLY A CA 1
ATOM 591 C C . GLY A 1 80 ? 8.620 7.819 5.657 1.00 36.23 86 GLY A C 1
ATOM 592 O O . GLY A 1 80 ? 8.514 8.710 6.491 1.00 36.01 86 GLY A O 1
ATOM 593 N N . ASP A 1 81 ? 9.712 7.069 5.551 1.00 31.50 87 ASP A N 1
ATOM 594 C CA . ASP A 1 81 ? 10.821 7.191 6.492 1.00 29.75 87 ASP A CA 1
ATOM 595 C C . ASP A 1 81 ? 12.183 7.142 5.813 1.00 27.11 87 ASP A C 1
ATOM 596 O O . ASP A 1 81 ? 12.287 6.755 4.654 1.00 25.27 87 ASP A O 1
ATOM 601 N N . ALA A 1 82 ? 13.204 7.568 6.554 1.00 27.16 88 ALA A N 1
ATOM 602 C CA . ALA A 1 82 ? 14.579 7.562 6.067 1.00 26.77 88 ALA A CA 1
ATOM 603 C C . ALA A 1 82 ? 15.456 7.115 7.235 1.00 28.34 88 ALA A C 1
ATOM 604 O O . ALA A 1 82 ? 15.212 7.522 8.400 1.00 29.71 88 ALA A O 1
ATOM 606 N N . ASP A 1 83 ? 16.460 6.287 6.917 1.00 24.43 89 ASP A N 1
ATOM 607 C CA . ASP A 1 83 ? 17.324 5.655 7.920 1.00 28.16 89 ASP A CA 1
ATOM 608 C C . ASP A 1 83 ? 18.767 5.747 7.476 1.00 25.21 89 ASP A C 1
ATOM 609 O O . ASP A 1 83 ? 19.058 5.689 6.294 1.00 25.24 89 ASP A O 1
ATOM 614 N N . GLY A 1 84 ? 19.663 5.793 8.431 1.00 25.47 90 GLY A N 1
ATOM 615 C CA . GLY A 1 84 ? 21.086 5.664 8.141 1.00 26.78 90 GLY A CA 1
ATOM 616 C C . GLY A 1 84 ? 21.846 5.885 9.428 1.00 27.42 90 GLY A C 1
ATOM 617 O O . GLY A 1 84 ? 21.453 5.324 10.463 1.00 27.55 90 GLY A O 1
ATOM 618 N N . THR A 1 85 ? 22.889 6.723 9.388 1.00 25.85 91 THR A N 1
ATOM 619 C CA . THR A 1 85 ? 23.663 7.052 10.591 1.00 25.67 91 THR A CA 1
ATOM 620 C C . THR A 1 85 ? 23.913 8.551 10.625 1.00 25.30 91 THR A C 1
ATOM 621 O O . THR A 1 85 ? 23.841 9.218 9.625 1.00 28.54 91 THR A O 1
ATOM 625 N N . LEU A 1 86 ? 24.269 9.056 11.779 1.00 25.13 92 LEU A N 1
ATOM 626 C CA . LEU A 1 86 ? 24.624 10.445 11.911 1.00 25.27 92 LEU A CA 1
ATOM 627 C C . LEU A 1 86 ? 26.033 10.688 11.428 1.00 27.72 92 LEU A C 1
ATOM 628 O O . LEU A 1 86 ? 26.890 9.792 11.474 1.00 27.75 92 LEU A O 1
ATOM 633 N N . GLY A 1 87 ? 26.253 11.921 10.983 1.00 25.65 93 GLY A N 1
ATOM 634 C CA . GLY A 1 87 ? 27.562 12.440 10.687 1.00 25.83 93 GLY A CA 1
ATOM 635 C C . GLY A 1 87 ? 27.634 13.887 11.077 1.00 25.86 93 GLY A C 1
ATOM 636 O O . GLY A 1 87 ? 26.610 14.524 11.324 1.00 23.04 93 GLY A O 1
ATOM 637 N N . THR A 1 88 ? 28.856 14.415 11.081 1.00 24.82 94 THR A N 1
ATOM 638 C CA . THR A 1 88 ? 29.079 15.817 11.363 1.00 25.99 94 THR A CA 1
ATOM 639 C C . THR A 1 88 ? 30.047 16.364 10.338 1.00 26.24 94 THR A C 1
ATOM 640 O O . THR A 1 88 ? 31.036 15.703 9.998 1.00 24.71 94 THR A O 1
ATOM 644 N N . ASP A 1 89 ? 29.732 17.555 9.823 1.00 23.71 95 ASP A N 1
ATOM 645 C CA . ASP A 1 89 ? 30.554 18.195 8.792 1.00 23.92 95 ASP A CA 1
ATOM 646 C C . ASP A 1 89 ? 30.174 19.673 8.665 1.00 23.93 95 ASP A C 1
ATOM 647 O O . ASP A 1 89 ? 29.212 20.148 9.272 1.00 23.59 95 ASP A O 1
ATOM 652 N N . THR A 1 90 ? 30.926 20.391 7.850 1.00 24.03 96 THR A N 1
ATOM 653 C CA . THR A 1 90 ? 30.637 21.781 7.549 1.00 25.13 96 THR A CA 1
ATOM 654 C C . THR A 1 90 ? 29.517 21.846 6.517 1.00 26.17 96 THR A C 1
ATOM 655 O O . THR A 1 90 ? 29.508 21.104 5.526 1.00 25.45 96 THR A O 1
ATOM 659 N N . VAL A 1 91 ? 28.535 22.695 6.792 1.00 23.20 97 VAL A N 1
ATOM 660 C CA . VAL A 1 91 ? 27.348 22.801 5.960 1.00 24.58 97 VAL A CA 1
ATOM 661 C C . VAL A 1 91 ? 27.163 24.265 5.648 1.00 23.26 97 VAL A C 1
ATOM 662 O O . VAL A 1 91 ? 27.289 25.087 6.541 1.00 23.26 97 VAL A O 1
ATOM 666 N N . SER A 1 92 ? 26.851 24.581 4.385 1.00 22.38 98 SER A N 1
ATOM 667 C CA . SER A 1 92 ? 26.526 25.927 3.971 1.00 21.06 98 SER A CA 1
ATOM 668 C C . SER A 1 92 ? 25.200 25.980 3.190 1.00 21.93 98 SER A C 1
ATOM 669 O O . SER A 1 92 ? 24.776 25.034 2.485 1.00 23.32 98 SER A O 1
ATOM 672 N N . MET A 1 93 ? 24.552 27.116 3.332 1.00 21.67 99 MET A N 1
ATOM 673 C CA . MET A 1 93 ? 23.335 27.421 2.621 1.00 22.81 99 MET A CA 1
ATOM 674 C C . MET A 1 93 ? 23.107 28.932 2.728 1.00 22.41 99 MET A C 1
ATOM 675 O O . MET A 1 93 ? 23.348 29.527 3.801 1.00 22.21 99 MET A O 1
ATOM 680 N N . ALA A 1 94 ? 22.682 29.529 1.602 1.00 22.87 100 ALA A N 1
ATOM 681 C CA . ALA A 1 94 ? 22.353 30.940 1.523 1.00 24.22 100 ALA A CA 1
ATOM 682 C C . ALA A 1 94 ? 23.532 31.845 1.915 1.00 24.90 100 ALA A C 1
ATOM 683 O O . ALA A 1 94 ? 23.326 32.931 2.376 1.00 23.75 100 ALA A O 1
ATOM 685 N N . GLY A 1 95 ? 24.756 31.399 1.672 1.00 24.13 101 GLY A N 1
ATOM 686 C CA . GLY A 1 95 ? 25.940 32.177 2.050 1.00 24.52 101 GLY A CA 1
ATOM 687 C C . GLY A 1 95 ? 26.357 32.092 3.497 1.00 25.37 101 GLY A C 1
ATOM 688 O O . GLY A 1 95 ? 27.341 32.747 3.874 1.00 23.05 101 GLY A O 1
ATOM 689 N N . PHE A 1 96 ? 25.643 31.291 4.313 1.00 23.15 102 PHE A N 1
ATOM 690 C CA . PHE A 1 96 ? 25.971 31.068 5.719 1.00 23.03 102 PHE A CA 1
ATOM 691 C C . PHE A 1 96 ? 26.626 29.686 5.845 1.00 23.23 102 PHE A C 1
ATOM 692 O O . PHE A 1 96 ? 26.351 28.799 5.031 1.00 23.96 102 PHE A O 1
ATOM 700 N N . THR A 1 97 ? 27.402 29.477 6.917 1.00 22.53 103 THR A N 1
ATOM 701 C CA . THR A 1 97 ? 27.998 28.196 7.259 1.00 22.79 103 THR A CA 1
ATOM 702 C C . THR A 1 97 ? 27.789 27.819 8.737 1.00 25.03 103 THR A C 1
ATOM 703 O O . THR A 1 97 ? 27.926 28.672 9.632 1.00 23.89 103 THR A O 1
ATOM 707 N N . VAL A 1 98 ? 27.499 26.530 8.985 1.00 22.45 104 VAL A N 1
ATOM 708 C CA . VAL A 1 98 ? 27.647 25.924 10.298 1.00 23.31 104 VAL A CA 1
ATOM 709 C C . VAL A 1 98 ? 28.748 24.869 10.174 1.00 26.16 104 VAL A C 1
ATOM 710 O O . VAL A 1 98 ? 28.600 23.878 9.441 1.00 24.56 104 VAL A O 1
ATOM 714 N N . SER A 1 99 ? 29.851 25.114 10.893 1.00 25.58 105 SER A N 1
ATOM 715 C CA . SER A 1 99 ? 31.091 24.322 10.792 1.00 29.59 105 SER A CA 1
ATOM 716 C C . SER A 1 99 ? 31.014 22.887 11.223 1.00 29.03 105 SER A C 1
ATOM 717 O O . SER A 1 99 ? 31.726 22.037 10.683 1.00 35.14 105 SER A O 1
ATOM 720 N N . ASP A 1 100 ? 30.180 22.637 12.223 1.00 29.27 106 ASP A N 1
ATOM 721 C CA A ASP A 1 100 ? 30.081 21.287 12.791 0.50 30.73 106 ASP A CA 1
ATOM 722 C CA B ASP A 1 100 ? 30.063 21.359 12.895 0.50 30.32 106 ASP A CA 1
ATOM 723 C C . ASP A 1 100 ? 28.598 20.948 12.943 1.00 28.76 106 ASP A C 1
ATOM 724 O O . ASP A 1 100 ? 28.078 20.709 14.019 1.00 30.09 106 ASP A O 1
ATOM 733 N N . GLN A 1 101 ? 27.927 20.929 11.790 1.00 25.31 107 GLN A N 1
ATOM 734 C CA . GLN A 1 101 ? 26.517 20.558 11.717 1.00 24.76 107 GLN A CA 1
ATOM 735 C C . GLN A 1 101 ? 26.398 19.046 11.748 1.00 25.17 107 GLN A C 1
ATOM 736 O O . GLN A 1 101 ? 26.993 18.368 10.910 1.00 23.28 107 GLN A O 1
ATOM 742 N N . THR A 1 102 ? 25.615 18.532 12.686 1.00 22.33 108 THR A N 1
ATOM 743 C CA . THR A 1 102 ? 25.226 17.122 12.708 1.00 23.69 108 THR A CA 1
ATOM 744 C C . THR A 1 102 ? 23.972 16.909 11.832 1.00 23.67 108 THR A C 1
ATOM 745 O O . THR A 1 102 ? 23.035 17.716 11.835 1.00 24.39 108 THR A O 1
ATOM 749 N N . PHE A 1 103 ? 23.989 15.826 11.063 1.00 22.74 109 PHE A N 1
ATOM 750 C CA . PHE A 1 103 ? 22.947 15.506 10.086 1.00 22.24 109 PHE A CA 1
ATOM 751 C C . PHE A 1 103 ? 22.917 14.002 9.825 1.00 22.29 109 PHE A C 1
ATOM 752 O O . PHE A 1 103 ? 23.812 13.284 10.260 1.00 23.84 109 PHE A O 1
ATOM 760 N N . GLY A 1 104 ? 21.873 13.535 9.150 1.00 22.33 110 GLY A N 1
ATOM 761 C CA . GLY A 1 104 ? 21.751 12.134 8.774 1.00 21.25 110 GLY A CA 1
ATOM 762 C C . GLY A 1 104 ? 22.417 11.841 7.432 1.00 22.61 110 GLY A C 1
ATOM 763 O O . GLY A 1 104 ? 22.202 12.553 6.429 1.00 22.77 110 GLY A O 1
ATOM 764 N N . VAL A 1 105 ? 23.220 10.780 7.400 1.00 24.26 111 VAL A N 1
ATOM 765 C CA . VAL A 1 105 ? 23.681 10.194 6.133 1.00 22.29 111 VAL A CA 1
ATOM 766 C C . VAL A 1 105 ? 22.793 8.980 5.877 1.00 22.46 111 VAL A C 1
ATOM 767 O O . VAL A 1 105 ? 22.949 7.924 6.519 1.00 22.28 111 VAL A O 1
ATOM 771 N N . VAL A 1 106 ? 21.865 9.132 4.940 1.00 23.49 112 VAL A N 1
ATOM 772 C CA . VAL A 1 106 ? 20.804 8.158 4.714 1.00 22.25 112 VAL A CA 1
ATOM 773 C C . VAL A 1 106 ? 21.183 7.105 3.684 1.00 24.48 112 VAL A C 1
ATOM 774 O O . VAL A 1 106 ? 21.696 7.424 2.606 1.00 24.95 112 VAL A O 1
ATOM 778 N N . THR A 1 107 ? 20.929 5.840 4.039 1.00 24.67 113 THR A N 1
ATOM 779 C CA . THR A 1 107 ? 21.184 4.729 3.133 1.00 25.61 113 THR A CA 1
ATOM 780 C C . THR A 1 107 ? 19.971 3.817 2.904 1.00 28.68 113 THR A C 1
ATOM 781 O O . THR A 1 107 ? 20.083 2.817 2.193 1.00 27.72 113 THR A O 1
ATOM 785 N N . SER A 1 108 ? 18.813 4.130 3.502 1.00 26.05 114 SER A N 1
ATOM 786 C CA . SER A 1 108 ? 17.562 3.505 3.069 1.00 28.43 114 SER A CA 1
ATOM 787 C C . SER A 1 108 ? 16.401 4.433 3.309 1.00 27.04 114 SER A C 1
ATOM 788 O O . SER A 1 108 ? 16.441 5.279 4.203 1.00 27.11 114 SER A O 1
ATOM 791 N N . THR A 1 109 ? 15.363 4.283 2.494 1.00 27.05 115 THR A N 1
ATOM 792 C CA . THR A 1 109 ? 14.134 5.020 2.685 1.00 27.21 115 THR A CA 1
ATOM 793 C C . THR A 1 109 ? 12.960 4.114 2.327 1.00 30.25 115 THR A C 1
ATOM 794 O O . THR A 1 109 ? 13.132 3.078 1.675 1.00 28.48 115 THR A O 1
ATOM 798 N N . SER A 1 110 ? 11.761 4.538 2.706 1.00 30.13 116 SER A N 1
ATOM 799 C CA . SER A 1 110 ? 10.545 3.916 2.155 1.00 29.99 116 SER A CA 1
ATOM 800 C C . SER A 1 110 ? 10.455 4.287 0.653 1.00 30.79 116 SER A C 1
ATOM 801 O O . SER A 1 110 ? 11.104 5.236 0.169 1.00 27.12 116 SER A O 1
ATOM 804 N N . ALA A 1 111 ? 9.707 3.479 -0.084 1.00 31.55 117 ALA A N 1
ATOM 805 C CA . ALA A 1 111 ? 9.608 3.583 -1.522 1.00 34.74 117 ALA A CA 1
ATOM 806 C C . ALA A 1 111 ? 9.127 4.967 -1.894 1.00 33.50 117 ALA A C 1
ATOM 807 O O . ALA A 1 111 ? 8.205 5.509 -1.279 1.00 33.16 117 ALA A O 1
ATOM 809 N N . ASN A 1 112 ? 9.796 5.555 -2.876 1.00 34.80 118 ASN A N 1
ATOM 810 C CA . ASN A 1 112 ? 9.384 6.820 -3.486 1.00 38.22 118 ASN A CA 1
ATOM 811 C C . ASN A 1 112 ? 9.382 8.020 -2.542 1.00 36.14 118 ASN A C 1
ATOM 812 O O . ASN A 1 112 ? 8.684 8.992 -2.820 1.00 35.82 118 ASN A O 1
ATOM 817 N N . LEU A 1 113 ? 10.152 7.987 -1.445 1.00 30.19 119 LEU A N 1
ATOM 818 C CA . LEU A 1 113 ? 10.209 9.162 -0.580 1.00 29.40 119 LEU A CA 1
ATOM 819 C C . LEU A 1 113 ? 10.743 10.391 -1.332 1.00 30.66 119 LEU A C 1
ATOM 820 O O . LEU A 1 113 ? 10.127 11.454 -1.308 1.00 29.81 119 LEU A O 1
ATOM 825 N N . ILE A 1 114 ? 11.892 10.227 -1.986 1.00 27.54 120 ILE A N 1
ATOM 826 C CA . ILE A 1 114 ? 12.456 11.247 -2.844 1.00 28.76 120 ILE A CA 1
ATOM 827 C C . ILE A 1 114 ? 13.063 10.604 -4.094 1.00 28.77 120 ILE A C 1
ATOM 828 O O . ILE A 1 114 ? 13.388 9.402 -4.101 1.00 30.30 120 ILE A O 1
ATOM 833 N N . SER A 1 115 ? 13.266 11.427 -5.114 1.00 28.34 121 SER A N 1
ATOM 834 C CA . SER A 1 115 ? 14.004 11.016 -6.304 1.00 28.47 121 SER A CA 1
ATOM 835 C C . SER A 1 115 ? 14.608 12.226 -6.939 1.00 28.64 121 SER A C 1
ATOM 836 O O . SER A 1 115 ? 14.308 13.368 -6.535 1.00 27.72 121 SER A O 1
ATOM 839 N N . TYR A 1 116 ? 15.487 11.971 -7.911 1.00 26.91 122 TYR A N 1
ATOM 840 C CA . TYR A 1 116 ? 16.058 12.999 -8.761 1.00 29.15 122 TYR A CA 1
ATOM 841 C C . TYR A 1 116 ? 15.018 14.086 -9.091 1.00 27.35 122 TYR A C 1
ATOM 842 O O . TYR A 1 116 ? 13.886 13.762 -9.433 1.00 28.68 122 TYR A O 1
ATOM 851 N N . PRO A 1 117 ? 15.345 15.366 -9.007 1.00 26.89 123 PRO A N 1
ATOM 852 C CA . PRO A 1 117 ? 16.670 15.917 -8.730 1.00 27.27 123 PRO A CA 1
ATOM 853 C C . PRO A 1 117 ? 17.011 16.108 -7.232 1.00 25.12 123 PRO A C 1
ATOM 854 O O . PRO A 1 117 ? 18.009 16.745 -6.917 1.00 25.92 123 PRO A O 1
ATOM 858 N N . LEU A 1 118 ? 16.194 15.567 -6.334 1.00 24.77 124 LEU A N 1
ATOM 859 C CA . LEU A 1 118 ? 16.380 15.727 -4.896 1.00 25.73 124 LEU A CA 1
ATOM 860 C C . LEU A 1 118 ? 17.379 14.715 -4.348 1.00 25.46 124 LEU A C 1
ATOM 861 O O . LEU A 1 118 ? 17.539 13.601 -4.916 1.00 26.77 124 LEU A O 1
ATOM 866 N N . SER A 1 119 ? 18.069 15.110 -3.277 1.00 22.19 125 SER A N 1
ATOM 867 C CA . SER A 1 119 ? 18.996 14.220 -2.598 1.00 22.73 125 SER A CA 1
ATOM 868 C C . SER A 1 119 ? 18.811 14.112 -1.096 1.00 21.71 125 SER A C 1
ATOM 869 O O . SER A 1 119 ? 19.508 13.361 -0.464 1.00 21.97 125 SER A O 1
ATOM 872 N N . GLY A 1 120 ? 17.857 14.834 -0.555 1.00 21.96 126 GLY A N 1
ATOM 873 C CA . GLY A 1 120 ? 17.661 14.875 0.907 1.00 21.73 126 GLY A CA 1
ATOM 874 C C . GLY A 1 120 ? 16.685 15.987 1.277 1.00 20.03 126 GLY A C 1
ATOM 875 O O . GLY A 1 120 ? 15.873 16.407 0.462 1.00 20.34 126 GLY A O 1
ATOM 876 N N . LEU A 1 121 ? 16.782 16.449 2.507 1.00 20.97 127 LEU A N 1
ATOM 877 C CA . LEU A 1 121 ? 15.782 17.321 3.119 1.00 20.74 127 LEU A CA 1
ATOM 878 C C . LEU A 1 121 ? 16.439 18.141 4.214 1.00 21.22 127 LEU A C 1
ATOM 879 O O . LEU A 1 121 ? 17.274 17.605 4.983 1.00 20.38 127 LEU A O 1
ATOM 884 N N . MET A 1 122 ? 16.118 19.436 4.251 1.00 20.39 128 MET A N 1
ATOM 885 C CA A MET A 1 122 ? 16.546 20.293 5.346 0.53 21.35 128 MET A CA 1
ATOM 886 C CA B MET A 1 122 ? 16.561 20.344 5.321 0.47 21.29 128 MET A CA 1
ATOM 887 C C . MET A 1 122 ? 15.351 20.746 6.184 1.00 20.29 128 MET A C 1
ATOM 888 O O . MET A 1 122 ? 14.479 21.461 5.713 1.00 20.41 128 MET A O 1
ATOM 897 N N . GLY A 1 123 ? 15.353 20.336 7.435 1.00 21.60 129 GLY A N 1
ATOM 898 C CA . GLY A 1 123 ? 14.314 20.710 8.383 1.00 21.34 129 GLY A CA 1
ATOM 899 C C . GLY A 1 123 ? 14.480 22.152 8.818 1.00 20.95 129 GLY A C 1
ATOM 900 O O . GLY A 1 123 ? 15.591 22.576 9.214 1.00 22.71 129 GLY A O 1
ATOM 901 N N . LEU A 1 124 ? 13.367 22.902 8.801 1.00 19.84 130 LEU A N 1
ATOM 902 C CA . LEU A 1 124 ? 13.384 24.292 9.168 1.00 18.96 130 LEU A CA 1
ATOM 903 C C . LEU A 1 124 ? 12.628 24.567 10.493 1.00 19.77 130 LEU A C 1
ATOM 904 O O . LEU A 1 124 ? 12.426 25.725 10.847 1.00 21.23 130 LEU A O 1
ATOM 909 N N . ALA A 1 125 ? 12.196 23.520 11.191 1.00 19.33 131 ALA A N 1
ATOM 910 C CA . ALA A 1 125 ? 11.501 23.688 12.466 1.00 20.61 131 ALA A CA 1
ATOM 911 C C . ALA A 1 125 ? 12.461 23.578 13.652 1.00 21.86 131 ALA A C 1
ATOM 912 O O . ALA A 1 125 ? 13.684 23.615 13.488 1.00 21.46 131 ALA A O 1
ATOM 914 N N . TRP A 1 126 ? 11.908 23.522 14.870 1.00 20.63 132 TRP A N 1
ATOM 915 C CA . TRP A 1 126 ? 12.668 23.703 16.097 1.00 20.81 132 TRP A CA 1
ATOM 916 C C . TRP A 1 126 ? 13.392 22.441 16.553 1.00 21.75 132 TRP A C 1
ATOM 917 O O . TRP A 1 126 ? 13.006 21.316 16.205 1.00 21.43 132 TRP A O 1
ATOM 928 N N . LYS A 1 127 ? 14.465 22.663 17.303 1.00 22.62 133 LYS A N 1
ATOM 929 C CA . LYS A 1 127 ? 15.318 21.598 17.814 1.00 24.88 133 LYS A CA 1
ATOM 930 C C . LYS A 1 127 ? 14.591 20.481 18.562 1.00 23.83 133 LYS A C 1
ATOM 931 O O . LYS A 1 127 ? 15.015 19.302 18.460 1.00 21.60 133 LYS A O 1
ATOM 937 N N . SER A 1 128 ? 13.493 20.803 19.273 1.00 23.32 134 SER A N 1
ATOM 938 C CA A SER A 1 128 ? 12.840 19.811 20.127 0.57 24.30 134 SER A CA 1
ATOM 939 C CA B SER A 1 128 ? 12.826 19.824 20.131 0.43 23.99 134 SER A CA 1
ATOM 940 C C . SER A 1 128 ? 12.276 18.621 19.378 1.00 23.68 134 SER A C 1
ATOM 941 O O . SER A 1 128 ? 12.029 17.613 19.975 1.00 28.70 134 SER A O 1
ATOM 946 N N . ILE A 1 129 ? 12.036 18.744 18.067 1.00 24.46 135 ILE A N 1
ATOM 947 C CA . ILE A 1 129 ? 11.552 17.607 17.269 1.00 23.56 135 ILE A CA 1
ATOM 948 C C . ILE A 1 129 ? 12.631 17.055 16.293 1.00 22.95 135 ILE A C 1
ATOM 949 O O . ILE A 1 129 ? 12.320 16.253 15.435 1.00 23.31 135 ILE A O 1
ATOM 954 N N . ALA A 1 130 ? 13.876 17.483 16.446 1.00 23.06 136 ALA A N 1
ATOM 955 C CA . ALA A 1 130 ? 14.992 16.901 15.694 1.00 23.29 136 ALA A CA 1
ATOM 956 C C . ALA A 1 130 ? 15.269 15.497 16.225 1.00 25.76 136 ALA A C 1
ATOM 957 O O . ALA A 1 130 ? 15.632 15.322 17.385 1.00 26.73 136 ALA A O 1
ATOM 959 N N . SER A 1 131 ? 15.067 14.503 15.383 1.00 25.88 137 SER A N 1
ATOM 960 C CA . SER A 1 131 ? 15.346 13.108 15.706 1.00 28.51 137 SER A CA 1
ATOM 961 C C . SER A 1 131 ? 16.824 12.882 16.072 1.00 28.57 137 SER A C 1
ATOM 962 O O . SER A 1 131 ? 17.150 12.059 16.886 1.00 30.23 137 SER A O 1
ATOM 965 N N . SER A 1 132 ? 17.705 13.609 15.417 1.00 28.32 138 SER A N 1
ATOM 966 C CA . SER A 1 132 ? 19.138 13.512 15.644 1.00 29.54 138 SER A CA 1
ATOM 967 C C . SER A 1 132 ? 19.592 14.121 16.965 1.00 31.03 138 SER A C 1
ATOM 968 O O . SER A 1 132 ? 20.725 13.905 17.366 1.00 31.48 138 SER A O 1
ATOM 971 N N . GLY A 1 133 ? 18.740 14.917 17.606 1.00 28.26 139 GLY A N 1
ATOM 972 C CA . GLY A 1 133 ? 19.133 15.719 18.755 1.00 29.76 139 GLY A CA 1
ATOM 973 C C . GLY A 1 133 ? 19.981 16.939 18.406 1.00 29.35 139 GLY A C 1
ATOM 974 O O . GLY A 1 133 ? 20.372 17.679 19.305 1.00 30.12 139 GLY A O 1
ATOM 975 N N . ALA A 1 134 ? 20.265 17.184 17.124 1.00 25.27 140 ALA A N 1
ATOM 976 C CA . ALA A 1 134 ? 21.153 18.276 16.755 1.00 23.38 140 ALA A CA 1
ATOM 977 C C . ALA A 1 134 ? 20.373 19.565 16.607 1.00 23.75 140 ALA A C 1
ATOM 978 O O . ALA A 1 134 ? 19.226 19.544 16.155 1.00 24.37 140 ALA A O 1
ATOM 980 N N . THR A 1 135 ? 20.991 20.696 16.943 1.00 22.79 141 THR A N 1
ATOM 981 C CA . THR A 1 135 ? 20.385 21.990 16.655 1.00 22.03 141 THR A CA 1
ATOM 982 C C . THR A 1 135 ? 20.285 22.145 15.130 1.00 22.13 141 THR A C 1
ATOM 983 O O . THR A 1 135 ? 21.295 22.022 14.433 1.00 21.46 141 THR A O 1
ATOM 987 N N . PRO A 1 136 ? 19.100 22.494 14.623 1.00 20.92 142 PRO A N 1
ATOM 988 C CA . PRO A 1 136 ? 18.978 22.718 13.176 1.00 20.62 142 PRO A CA 1
ATOM 989 C C . PRO A 1 136 ? 19.853 23.858 12.698 1.00 22.23 142 PRO A C 1
ATOM 990 O O . PRO A 1 136 ? 20.029 24.828 13.412 1.00 21.13 142 PRO A O 1
ATOM 994 N N . PHE A 1 137 ? 20.361 23.716 11.471 1.00 22.80 143 PHE A N 1
ATOM 995 C CA . PHE A 1 137 ? 21.139 24.759 10.817 1.00 22.37 143 PHE A CA 1
ATOM 996 C C . PHE A 1 137 ? 20.551 26.164 11.024 1.00 23.35 143 PHE A C 1
ATOM 997 O O . PHE A 1 137 ? 21.250 27.058 11.538 1.00 22.22 143 PHE A O 1
ATOM 1005 N N . TRP A 1 138 ? 19.279 26.361 10.618 1.00 21.69 144 TRP A N 1
ATOM 1006 C CA . TRP A 1 138 ? 18.640 27.698 10.665 1.00 20.91 144 TRP A CA 1
ATOM 1007 C C . TRP A 1 138 ? 18.643 28.254 12.100 1.00 23.01 144 TRP A C 1
ATOM 1008 O O . TRP A 1 138 ? 18.819 29.461 12.312 1.00 23.77 144 TRP A O 1
ATOM 1019 N N . GLN A 1 139 ? 18.475 27.370 13.074 1.00 22.76 145 GLN A N 1
ATOM 1020 C CA . GLN A 1 139 ? 18.315 27.768 14.473 1.00 23.57 145 GLN A CA 1
ATOM 1021 C C . GLN A 1 139 ? 19.624 28.215 15.080 1.00 23.15 145 GLN A C 1
ATOM 1022 O O . GLN A 1 139 ? 19.656 29.169 15.848 1.00 24.39 145 GLN A O 1
ATOM 1028 N N . THR A 1 140 ? 20.712 27.561 14.715 1.00 23.47 146 THR A N 1
ATOM 1029 C CA . THR A 1 140 ? 22.034 28.056 15.070 1.00 25.86 146 THR A CA 1
ATOM 1030 C C . THR A 1 140 ? 22.277 29.478 14.566 1.00 25.20 146 THR A C 1
ATOM 1031 O O . THR A 1 140 ? 22.750 30.323 15.319 1.00 28.29 146 THR A O 1
ATOM 1035 N N . LEU A 1 141 ? 21.930 29.745 13.311 1.00 24.38 147 LEU A N 1
ATOM 1036 C CA . LEU A 1 141 ? 22.135 31.054 12.714 1.00 25.35 147 LEU A CA 1
ATOM 1037 C C . LEU A 1 141 ? 21.317 32.098 13.448 1.00 27.65 147 LEU A C 1
ATOM 1038 O O . LEU A 1 141 ? 21.845 33.133 13.861 1.00 28.20 147 LEU A O 1
ATOM 1043 N N . ALA A 1 142 ? 20.038 31.799 13.634 1.00 26.74 148 ALA A N 1
ATOM 1044 C CA . ALA A 1 142 ? 19.151 32.712 14.356 1.00 27.88 148 ALA A CA 1
ATOM 1045 C C . ALA A 1 142 ? 19.627 33.026 15.775 1.00 27.46 148 ALA A C 1
ATOM 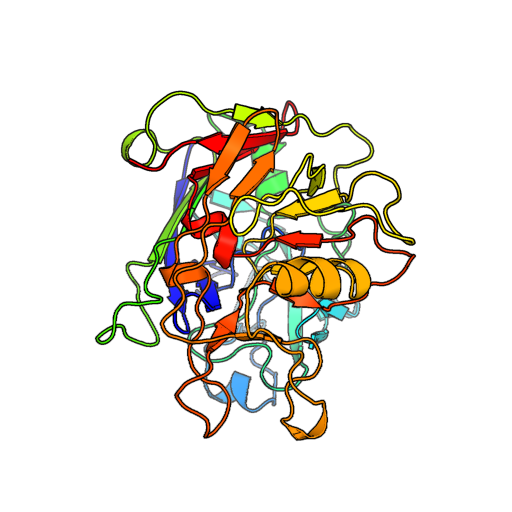1046 O O . ALA A 1 142 ? 19.664 34.204 16.150 1.00 30.83 148 ALA A O 1
ATOM 1048 N N . ALA A 1 143 ? 20.016 32.001 16.531 1.00 26.42 149 ALA A N 1
ATOM 1049 C CA . ALA A 1 143 ? 20.464 32.137 17.916 1.00 29.49 149 ALA A CA 1
ATOM 1050 C C . ALA A 1 143 ? 21.804 32.870 18.059 1.00 33.95 149 ALA A C 1
ATOM 1051 O O . ALA A 1 143 ? 22.086 33.427 19.105 1.00 35.27 149 ALA A O 1
ATOM 1053 N N . SER A 1 144 ? 22.620 32.843 17.017 1.00 32.60 150 SER A N 1
ATOM 1054 C CA A SER A 1 144 ? 23.952 33.411 17.111 0.60 33.70 150 SER A CA 1
ATOM 1055 C CA B SER A 1 144 ? 23.958 33.425 17.018 0.40 33.14 150 SER A CA 1
ATOM 1056 C C . SER A 1 144 ? 23.975 34.930 16.865 1.00 33.22 150 SER A C 1
ATOM 1057 O O . SER A 1 144 ? 25.014 35.567 17.031 1.00 33.02 150 SER A O 1
ATOM 1062 N N . GLY A 1 145 ? 22.844 35.511 16.489 1.00 31.48 151 GLY A N 1
ATOM 1063 C CA . GLY A 1 145 ? 22.800 36.927 16.137 1.00 30.60 151 GLY A CA 1
ATOM 1064 C C . GLY A 1 145 ? 23.379 37.208 14.764 1.00 35.44 151 GLY A C 1
ATOM 1065 O O . GLY A 1 145 ? 23.709 38.353 14.457 1.00 35.25 151 GLY A O 1
ATOM 1066 N N . ASP A 1 146 ? 23.472 36.185 13.908 1.00 35.53 152 ASP A N 1
ATOM 1067 C CA . ASP A 1 146 ? 23.966 36.376 12.525 1.00 36.53 152 ASP A CA 1
ATOM 1068 C C . ASP A 1 146 ? 22.954 37.073 11.576 1.00 32.36 152 ASP A C 1
ATOM 1069 O O . ASP A 1 146 ? 23.333 37.561 10.516 1.00 31.88 152 ASP A O 1
ATOM 1074 N N . TRP A 1 147 ? 21.678 37.129 11.955 1.00 26.89 153 TRP A N 1
ATOM 1075 C CA . TRP A 1 147 ? 20.650 37.627 11.067 1.00 26.70 153 TRP A CA 1
ATOM 1076 C C . TRP A 1 147 ? 20.281 39.084 11.348 1.00 26.73 153 TRP A C 1
ATOM 1077 O O . TRP A 1 147 ? 20.191 39.476 12.505 1.00 26.61 153 TRP A O 1
ATOM 1088 N N . ASP A 1 148 ? 20.026 39.846 10.299 1.00 24.91 154 ASP A N 1
ATOM 1089 C CA . ASP A 1 148 ? 19.602 41.242 10.454 1.00 27.01 154 ASP A CA 1
ATOM 1090 C C . ASP A 1 148 ? 18.311 41.314 11.292 1.00 29.06 154 ASP A C 1
ATOM 1091 O O . ASP A 1 148 ? 18.139 42.193 12.116 1.00 28.30 154 ASP A O 1
ATOM 1096 N N . SER A 1 149 ? 17.393 40.400 11.000 1.00 26.91 155 SER A N 1
ATOM 1097 C CA . SER A 1 149 ? 16.159 40.273 11.713 1.00 28.58 155 SER A CA 1
ATOM 1098 C C . SER A 1 149 ? 15.951 38.750 11.945 1.00 29.98 155 SER A C 1
ATOM 1099 O O . SER A 1 149 ? 16.273 37.936 11.061 1.00 26.43 155 SER A O 1
ATOM 1102 N N . PRO A 1 150 ? 15.488 38.360 13.145 1.00 29.07 156 PRO A N 1
ATOM 1103 C CA . PRO A 1 150 ? 15.437 36.925 13.532 1.00 26.65 156 PRO A CA 1
ATOM 1104 C C . PRO A 1 150 ? 14.166 36.223 12.951 1.00 26.40 156 PRO A C 1
ATOM 1105 O O . PRO A 1 150 ? 13.253 35.848 13.684 1.00 27.55 156 PRO A O 1
ATOM 1109 N N . GLU A 1 151 ? 14.142 36.079 11.637 1.00 23.94 157 GLU A N 1
ATOM 1110 C CA . GLU A 1 151 ? 13.028 35.477 10.906 1.00 24.27 157 GLU A CA 1
ATOM 1111 C C . GLU A 1 151 ? 13.435 35.052 9.504 1.00 24.11 157 GLU A C 1
ATOM 1112 O O . GLU A 1 151 ? 14.466 35.506 8.958 1.00 24.64 157 GLU A O 1
ATOM 1118 N N . MET A 1 152 ? 12.635 34.160 8.948 1.00 22.98 158 MET A N 1
ATOM 1119 C CA . MET A 1 152 ? 12.802 33.625 7.611 1.00 23.95 158 MET A CA 1
ATOM 1120 C C . MET A 1 152 ? 11.538 33.969 6.842 1.00 23.21 158 MET A C 1
ATOM 1121 O O . MET A 1 152 ? 10.433 33.725 7.358 1.00 23.10 158 MET A O 1
ATOM 1126 N N . GLY A 1 153 ? 11.682 34.484 5.617 1.00 21.04 159 GLY A N 1
ATOM 1127 C CA . GLY A 1 153 ? 10.554 34.809 4.751 1.00 21.55 159 GLY A CA 1
ATOM 1128 C C . GLY A 1 153 ? 10.419 33.804 3.637 1.00 21.70 159 GLY A C 1
ATOM 1129 O O . GLY A 1 153 ? 11.401 33.498 2.969 1.00 21.05 159 GLY A O 1
ATOM 1130 N N . VAL A 1 154 ? 9.212 33.279 3.414 1.00 21.08 160 VAL A N 1
ATOM 1131 C CA . VAL A 1 154 ? 9.002 32.215 2.408 1.00 22.33 160 VAL A CA 1
ATOM 1132 C C . VAL A 1 154 ? 7.994 32.559 1.321 1.00 21.95 160 VAL A C 1
ATOM 1133 O O . VAL A 1 154 ? 6.861 32.923 1.629 1.00 23.06 160 VAL A O 1
ATOM 1137 N N . TYR A 1 155 ? 8.417 32.388 0.067 1.00 20.41 161 TYR A N 1
ATOM 1138 C CA . TYR A 1 155 ? 7.565 32.489 -1.105 1.00 22.17 161 TYR A CA 1
ATOM 1139 C C . TYR A 1 155 ? 7.630 31.173 -1.893 1.00 21.80 161 TYR A C 1
ATOM 1140 O O . TYR A 1 155 ? 8.687 30.775 -2.342 1.00 21.78 161 TYR A O 1
ATOM 1149 N N . LEU A 1 156 ? 6.489 30.508 -2.048 1.00 21.74 162 LEU A N 1
ATOM 1150 C CA . LEU A 1 156 ? 6.370 29.293 -2.880 1.00 22.58 162 LEU A CA 1
ATOM 1151 C C . LEU A 1 156 ? 5.572 29.661 -4.130 1.00 24.15 162 LEU A C 1
ATOM 1152 O O . LEU A 1 156 ? 4.406 30.036 -4.053 1.00 24.47 162 LEU A O 1
ATOM 1157 N N . LYS A 1 157 ? 6.211 29.505 -5.272 1.00 24.10 163 LYS A N 1
ATOM 1158 C CA . LYS A 1 157 ? 5.610 29.781 -6.555 1.00 27.67 163 LYS A CA 1
ATOM 1159 C C . LYS A 1 157 ? 4.668 28.653 -6.975 1.00 28.09 163 LYS A C 1
ATOM 1160 O O . LYS A 1 157 ? 4.887 27.485 -6.678 1.00 28.37 163 LYS A O 1
ATOM 1166 N N . ARG A 1 158 ? 3.584 29.020 -7.647 1.00 25.92 164 ARG A N 1
ATOM 1167 C CA . ARG A 1 158 ? 2.580 28.052 -8.037 1.00 28.64 164 ARG A CA 1
ATOM 1168 C C . ARG A 1 158 ? 2.690 27.684 -9.510 1.00 28.91 164 ARG A C 1
ATOM 1169 O O . ARG A 1 158 ? 2.689 28.568 -10.357 1.00 28.96 164 ARG A O 1
ATOM 1177 N N . TYR A 1 159 ? 2.726 26.385 -9.787 1.00 28.09 165 TYR A N 1
ATOM 1178 C CA . TYR A 1 159 ? 2.587 25.836 -11.128 1.00 28.33 165 TYR A CA 1
ATOM 1179 C C . TYR A 1 159 ? 1.365 24.939 -11.265 1.00 32.14 165 TYR A C 1
ATOM 1180 O O . TYR A 1 159 ? 1.058 24.547 -12.377 1.00 35.46 165 TYR A O 1
ATOM 1189 N N . ARG A 1 160 ? 0.653 24.600 -10.177 1.00 30.40 166 ARG A N 1
ATOM 1190 C CA . ARG A 1 160 ? -0.498 23.717 -10.336 1.00 32.80 166 ARG A CA 1
ATOM 1191 C C . ARG A 1 160 ? -1.542 24.566 -11.065 1.00 33.54 166 ARG A C 1
ATOM 1192 O O . ARG A 1 160 ? -1.700 25.759 -10.785 1.00 31.43 166 ARG A O 1
ATOM 1200 N N . GLY A 1 161 ? -2.202 23.960 -12.037 1.00 36.40 167 GLY A N 1
ATOM 1201 C CA . GLY A 1 161 ? -3.111 24.711 -12.910 1.00 39.69 167 GLY A CA 1
ATOM 1202 C C . GLY A 1 161 ? -2.505 25.238 -14.198 1.00 41.29 167 GLY A C 1
ATOM 1203 O O . GLY A 1 161 ? -3.241 25.668 -15.059 1.00 41.48 167 GLY A O 1
ATOM 1204 N N . ASP A 1 162 ? -1.179 25.223 -14.328 1.00 40.60 168 ASP A N 1
ATOM 1205 C CA . ASP A 1 162 ? -0.492 25.591 -15.562 1.00 41.60 168 ASP A CA 1
ATOM 1206 C C . ASP A 1 162 ? -0.315 24.310 -16.396 1.00 43.87 168 ASP A C 1
ATOM 1207 O O . ASP A 1 162 ? 0.495 23.436 -16.081 1.00 35.41 168 ASP A O 1
ATOM 1212 N N . ASN A 1 163 ? -1.088 24.204 -17.483 1.00 47.84 169 ASN A N 1
ATOM 1213 C CA . ASN A 1 163 ? -1.089 22.965 -18.302 1.00 51.59 169 ASN A CA 1
ATOM 1214 C C . ASN A 1 163 ? 0.218 22.708 -19.103 1.00 49.83 169 ASN A C 1
ATOM 1215 O O . ASN A 1 163 ? 0.471 21.564 -19.500 1.00 47.04 169 ASN A O 1
ATOM 1220 N N . THR A 1 164 ? 1.052 23.742 -19.280 1.00 44.96 170 THR A N 1
ATOM 1221 C CA . THR A 1 164 ? 2.397 23.586 -19.874 1.00 44.32 170 THR A CA 1
ATOM 1222 C C . THR A 1 164 ? 3.576 23.540 -18.849 1.00 47.93 170 THR A C 1
ATOM 1223 O O . THR A 1 164 ? 4.741 23.701 -19.231 1.00 42.43 170 THR A O 1
ATOM 1227 N N . ALA A 1 165 ? 3.286 23.342 -17.560 1.00 44.90 171 ALA A N 1
ATOM 1228 C CA . ALA A 1 165 ? 4.348 23.348 -16.525 1.00 41.74 171 ALA A CA 1
ATOM 1229 C C . ALA A 1 165 ? 5.177 22.062 -16.596 1.00 38.04 171 ALA A C 1
ATOM 1230 O O . ALA A 1 165 ? 4.669 21.019 -16.992 1.00 35.71 171 ALA A O 1
ATOM 1232 N N . SER A 1 166 ? 6.436 22.140 -16.164 1.00 35.75 172 SER A N 1
ATOM 1233 C CA . SER A 1 166 ? 7.336 20.988 -16.138 1.00 36.24 172 SER A CA 1
ATOM 1234 C C . SER A 1 166 ? 7.427 20.377 -14.720 1.00 35.64 172 SER A C 1
ATOM 1235 O O . SER A 1 166 ? 7.091 21.035 -13.741 1.00 33.12 172 SER A O 1
ATOM 1238 N N . GLN A 1 167 ? 7.922 19.144 -14.643 1.00 34.17 173 GLN A N 1
ATOM 1239 C CA A GLN A 1 167 ? 8.104 18.463 -13.364 0.50 35.10 173 GLN A CA 1
ATOM 1240 C CA B GLN A 1 167 ? 8.148 18.411 -13.379 0.50 36.66 173 GLN A CA 1
ATOM 1241 C C . GLN A 1 167 ? 9.266 19.059 -12.540 1.00 32.17 173 GLN A C 1
ATOM 1242 O O . GLN A 1 167 ? 9.371 18.811 -11.343 1.00 30.09 173 GLN A O 1
ATOM 1253 N N . ILE A 1 168 ? 10.127 19.844 -13.179 1.00 32.09 174 ILE A N 1
ATOM 1254 C CA . ILE A 1 168 ? 11.205 20.544 -12.491 1.00 32.43 174 ILE A CA 1
ATOM 1255 C C . ILE A 1 168 ? 11.123 22.003 -12.939 1.00 33.54 174 ILE A C 1
ATOM 1256 O O . ILE A 1 168 ? 11.429 22.296 -14.086 1.00 33.59 174 ILE A O 1
ATOM 1261 N N . GLU A 1 169 ? 10.719 22.910 -12.045 1.00 29.57 175 GLU A N 1
ATOM 1262 C CA . GLU A 1 169 ? 10.721 24.335 -12.337 1.00 29.43 175 GLU A CA 1
ATOM 1263 C C . GLU A 1 169 ? 11.708 25.033 -11.411 1.00 30.00 175 GLU A C 1
ATOM 1264 O O . GLU A 1 169 ? 11.455 25.190 -10.222 1.00 26.56 175 GLU A O 1
ATOM 1270 N N . THR A 1 170 ? 12.828 25.465 -11.967 1.00 28.84 176 THR A N 1
ATOM 1271 C CA . THR A 1 170 ? 13.884 26.111 -11.189 1.00 29.82 176 THR A CA 1
ATOM 1272 C C . THR A 1 170 ? 13.492 27.491 -10.698 1.00 29.16 176 THR A C 1
ATOM 1273 O O . THR A 1 170 ? 14.078 27.962 -9.734 1.00 28.98 176 THR A O 1
ATOM 1277 N N . ASP A 1 171 ? 12.531 28.133 -11.371 1.00 29.73 177 ASP A N 1
ATOM 1278 C CA . ASP A 1 171 ? 11.882 29.346 -10.897 1.00 29.34 177 ASP A CA 1
ATOM 1279 C C . ASP A 1 171 ? 10.718 28.949 -9.964 1.00 28.74 177 ASP A C 1
ATOM 1280 O O . ASP A 1 171 ? 9.542 28.978 -10.356 1.00 27.99 177 ASP A O 1
ATOM 1285 N N . GLY A 1 172 ? 11.064 28.564 -8.734 1.00 24.24 178 GLY A N 1
ATOM 1286 C CA . GLY A 1 172 ? 10.100 27.901 -7.818 1.00 24.35 178 GLY A CA 1
ATOM 1287 C C . GLY A 1 172 ? 9.773 28.660 -6.546 1.00 23.51 178 GLY A C 1
ATOM 1288 O O . GLY A 1 172 ? 8.913 28.232 -5.778 1.00 25.18 178 GLY A O 1
ATOM 1289 N N . GLY A 1 173 ? 10.368 29.831 -6.384 1.00 22.66 179 GLY A N 1
ATOM 1290 C CA . GLY A 1 173 ? 10.195 30.649 -5.173 1.00 24.55 179 GLY A CA 1
ATOM 1291 C C . GLY A 1 173 ? 11.502 30.978 -4.464 1.00 22.74 179 GLY A C 1
ATOM 1292 O O . GLY A 1 173 ? 12.609 30.814 -5.013 1.00 22.17 179 GLY A O 1
ATOM 1293 N N . GLN A 1 174 ? 11.382 31.377 -3.218 1.00 22.97 180 GLN A N 1
ATOM 1294 C CA . GLN A 1 174 ? 12.521 31.951 -2.490 1.00 24.71 180 GLN A CA 1
ATOM 1295 C C . GLN A 1 174 ? 12.328 31.803 -0.994 1.00 24.22 180 GLN A C 1
ATOM 1296 O O . GLN A 1 174 ? 11.212 31.953 -0.505 1.00 23.09 180 GLN A O 1
ATOM 1302 N N . ILE A 1 175 ? 13.411 31.540 -0.275 1.00 23.35 181 ILE A N 1
ATOM 1303 C CA . ILE A 1 175 ? 13.441 31.703 1.204 1.00 24.32 181 ILE A CA 1
ATOM 1304 C C . ILE A 1 175 ? 14.498 32.727 1.519 1.00 24.97 181 ILE A C 1
ATOM 1305 O O . ILE A 1 175 ? 15.649 32.614 1.025 1.00 25.15 181 ILE A O 1
ATOM 1310 N N . LEU A 1 176 ? 14.111 33.759 2.270 1.00 23.74 182 LEU A N 1
ATOM 1311 C CA . LEU A 1 176 ? 15.048 34.750 2.750 1.00 24.08 182 LEU A CA 1
ATOM 1312 C C . LEU A 1 176 ? 15.359 34.485 4.206 1.00 22.14 182 LEU A C 1
ATOM 1313 O O . LEU A 1 176 ? 14.471 34.553 5.090 1.00 21.72 182 LEU A O 1
ATOM 1318 N N . PHE A 1 177 ? 16.601 34.124 4.462 1.00 22.66 183 PHE A N 1
ATOM 1319 C CA . PHE A 1 177 ? 17.097 33.946 5.822 1.00 23.66 183 PHE A CA 1
ATOM 1320 C C . PHE A 1 177 ? 17.543 35.273 6.414 1.00 25.76 183 PHE A C 1
ATOM 1321 O O . PHE A 1 177 ? 18.486 35.900 5.899 1.00 25.33 183 PHE A O 1
ATOM 1329 N N . GLY A 1 178 ? 16.894 35.678 7.511 1.00 23.45 184 GLY A N 1
ATOM 1330 C CA . GLY A 1 178 ? 17.248 36.908 8.210 1.00 24.63 184 GLY A CA 1
ATOM 1331 C C . GLY A 1 178 ? 16.461 38.154 7.838 1.00 24.38 184 GLY A C 1
ATOM 1332 O O . GLY A 1 178 ? 16.841 39.265 8.192 1.00 25.36 184 GLY A O 1
ATOM 1333 N N . GLY A 1 179 ? 15.344 37.977 7.163 1.00 24.56 185 GLY A N 1
ATOM 1334 C CA . GLY A 1 179 ? 14.443 39.069 6.919 1.00 24.40 185 GLY A CA 1
ATOM 1335 C C . GLY A 1 179 ? 13.282 38.629 6.063 1.00 26.28 185 GLY A C 1
ATOM 1336 O O . GLY A 1 179 ? 13.117 37.441 5.775 1.00 25.38 185 GLY A O 1
ATOM 1337 N N . LEU A 1 180 ? 12.473 39.602 5.673 1.00 24.58 186 LEU A N 1
ATOM 1338 C CA . LEU A 1 180 ? 11.355 39.390 4.762 1.00 25.01 186 LEU A CA 1
ATOM 1339 C C . LEU A 1 180 ? 11.629 40.181 3.494 1.00 27.23 186 LEU A C 1
ATOM 1340 O O . LEU A 1 180 ? 12.238 41.256 3.532 1.00 29.13 186 LEU A O 1
ATOM 1345 N N . ASN A 1 181 ? 11.223 39.622 2.362 1.00 29.29 187 ASN A N 1
ATOM 1346 C CA . ASN A 1 181 ? 11.423 40.266 1.071 1.00 29.73 187 ASN A CA 1
ATOM 1347 C C . ASN A 1 181 ? 10.224 41.141 0.702 1.00 26.90 187 ASN A C 1
ATOM 1348 O O . ASN A 1 181 ? 9.175 40.638 0.249 1.00 26.31 187 ASN A O 1
ATOM 1353 N N . THR A 1 182 ? 10.397 42.449 0.886 1.00 28.05 188 THR A N 1
ATOM 1354 C CA . THR A 1 182 ? 9.306 43.431 0.655 1.00 31.38 188 THR A CA 1
ATOM 1355 C C . THR A 1 182 ? 8.854 43.557 -0.805 1.00 30.23 188 THR A C 1
ATOM 1356 O O . THR A 1 182 ? 7.744 44.017 -1.046 1.00 34.14 188 THR A O 1
ATOM 1360 N N . SER A 1 183 ? 9.664 43.134 -1.775 1.00 30.58 189 SER A N 1
ATOM 1361 C CA . SER A 1 183 ? 9.183 43.039 -3.158 1.00 30.97 189 SER A CA 1
ATOM 1362 C C . SER A 1 183 ? 8.160 41.924 -3.372 1.00 31.97 189 SER A C 1
ATOM 1363 O O . SER A 1 183 ? 7.489 41.898 -4.408 1.00 32.76 189 SER A O 1
ATOM 1366 N N . LEU A 1 184 ? 8.080 40.954 -2.453 1.00 31.59 190 LEU A N 1
ATOM 1367 C CA . LEU A 1 184 ? 7.216 39.772 -2.663 1.00 29.72 190 LEU A CA 1
ATOM 1368 C C . LEU A 1 184 ? 5.886 39.813 -1.929 1.00 28.11 190 LEU A C 1
ATOM 1369 O O . LEU A 1 184 ? 5.011 38.998 -2.199 1.00 28.87 190 LEU A O 1
ATOM 1374 N N . TYR A 1 185 ? 5.720 40.750 -1.018 1.00 28.64 191 TYR A N 1
ATOM 1375 C CA . TYR A 1 185 ? 4.463 40.876 -0.294 1.00 28.78 191 TYR A CA 1
ATOM 1376 C C . TYR A 1 185 ? 4.047 42.340 -0.255 1.00 31.78 191 TYR A C 1
ATOM 1377 O O . TYR A 1 185 ? 4.875 43.238 -0.443 1.00 34.97 191 TYR A O 1
ATOM 1386 N N . ASN A 1 186 ? 2.783 42.545 0.091 1.00 34.10 192 ASN A N 1
ATOM 1387 C CA . ASN A 1 186 ? 2.137 43.849 0.092 1.00 37.18 192 ASN A CA 1
ATOM 1388 C C . ASN A 1 186 ? 1.378 43.997 1.400 1.00 37.12 192 ASN A C 1
ATOM 1389 O O . ASN A 1 186 ? 0.801 43.025 1.896 1.00 36.99 192 ASN A O 1
ATOM 1394 N N . GLY A 1 187 ? 1.385 45.201 1.965 1.00 35.32 193 GLY A N 1
ATOM 1395 C CA . GLY A 1 187 ? 0.664 45.488 3.193 1.00 34.25 193 GLY A CA 1
ATOM 1396 C C . GLY A 1 187 ? 1.436 44.972 4.399 1.00 36.06 193 GLY A C 1
ATOM 1397 O O . GLY A 1 187 ? 2.624 44.651 4.320 1.00 32.44 193 GLY A O 1
ATOM 1398 N N . SER A 1 188 ? 0.750 44.864 5.525 1.00 32.31 194 SER A N 1
ATOM 1399 C CA . SER A 1 188 ? 1.447 44.566 6.758 1.00 34.87 194 SER A CA 1
ATOM 1400 C C . SER A 1 188 ? 1.451 43.014 6.987 1.00 31.57 194 SER A C 1
ATOM 1401 O O . SER A 1 188 ? 0.665 42.261 6.385 1.00 30.47 194 SER A O 1
ATOM 1404 N N . VAL A 1 189 ? 2.385 42.557 7.798 1.00 28.10 195 VAL A N 1
ATOM 1405 C CA . VAL A 1 189 ? 2.452 41.138 8.150 1.00 26.64 195 VAL A CA 1
ATOM 1406 C C . VAL A 1 189 ? 1.603 40.901 9.389 1.00 24.88 195 VAL A C 1
ATOM 1407 O O . VAL A 1 189 ? 1.795 41.556 10.398 1.00 25.20 195 VAL A O 1
ATOM 1411 N N . ASN A 1 190 ? 0.709 39.918 9.329 1.00 23.14 196 ASN A N 1
ATOM 1412 C CA . ASN A 1 190 ? -0.136 39.566 10.473 1.00 24.09 196 ASN A CA 1
ATOM 1413 C C . ASN A 1 190 ? 0.512 38.421 11.266 1.00 24.23 196 ASN A C 1
ATOM 1414 O O . ASN A 1 190 ? 0.476 37.266 10.813 1.00 24.74 196 ASN A O 1
ATOM 1419 N N . TYR A 1 191 ? 1.101 38.743 12.419 1.00 23.66 197 TYR A N 1
ATOM 1420 C CA . TYR A 1 191 ? 1.837 37.756 13.215 1.00 24.40 197 TYR A CA 1
ATOM 1421 C C . TYR A 1 191 ? 0.936 37.077 14.230 1.00 26.25 197 TYR A C 1
ATOM 1422 O O . TYR A 1 191 ? 0.181 37.731 14.963 1.00 24.85 197 TYR A O 1
ATOM 1431 N N . ILE A 1 192 ? 1.017 35.749 14.254 1.00 24.10 198 ILE A N 1
ATOM 1432 C CA . ILE A 1 192 ? 0.312 34.927 15.218 1.00 23.48 198 ILE A CA 1
ATOM 1433 C C . ILE A 1 192 ? 1.396 34.423 16.182 1.00 24.99 198 ILE A C 1
ATOM 1434 O O . ILE A 1 192 ? 2.277 33.644 15.776 1.00 22.37 198 ILE A O 1
ATOM 1439 N N . SER A 1 193 ? 1.303 34.858 17.435 1.00 23.44 199 SER A N 1
ATOM 1440 C CA A SER A 1 193 ? 2.298 34.534 18.438 0.51 23.93 199 SER A CA 1
ATOM 1441 C CA B SER A 1 193 ? 2.260 34.545 18.490 0.49 24.02 199 SER A CA 1
ATOM 1442 C C . SER A 1 193 ? 2.288 33.042 18.809 1.00 24.00 199 SER A C 1
ATOM 1443 O O . SER A 1 193 ? 1.234 32.402 18.858 1.00 23.54 199 SER A O 1
ATOM 1448 N N . ILE A 1 194 ? 3.495 32.491 19.023 1.00 22.26 200 ILE A N 1
ATOM 1449 C CA . ILE A 1 194 ? 3.706 31.117 19.391 1.00 21.87 200 ILE A CA 1
ATOM 1450 C C . ILE A 1 194 ? 4.383 31.172 20.779 1.00 23.49 200 ILE A C 1
ATOM 1451 O O . ILE A 1 194 ? 5.422 31.819 20.952 1.00 22.84 200 ILE A O 1
ATOM 1456 N N . ASP A 1 195 ? 3.837 30.454 21.750 1.00 22.70 201 ASP A N 1
ATOM 1457 C CA . ASP A 1 195 ? 4.369 30.529 23.117 1.00 23.50 201 ASP A CA 1
ATOM 1458 C C . ASP A 1 195 ? 5.482 29.493 23.312 1.00 22.98 201 ASP A C 1
ATOM 1459 O O . ASP A 1 195 ? 5.745 28.656 22.427 1.00 22.20 201 ASP A O 1
ATOM 1464 N N . GLU A 1 196 ? 6.168 29.576 24.450 1.00 21.91 202 GLU A N 1
ATOM 1465 C CA . GLU A 1 196 ? 7.350 28.753 24.676 1.00 23.72 202 GLU A CA 1
ATOM 1466 C C . GLU A 1 196 ? 7.070 27.267 24.700 1.00 24.50 202 GLU A C 1
ATOM 1467 O O . GLU A 1 196 ? 7.966 26.471 24.432 1.00 25.73 202 GLU A O 1
ATOM 1473 N N . SER A 1 197 ? 5.832 26.867 24.997 1.00 22.30 203 SER A N 1
ATOM 1474 C CA . SER A 1 197 ? 5.438 25.449 24.934 1.00 23.74 203 SER A CA 1
ATOM 1475 C C . SER A 1 197 ? 5.172 24.860 23.548 1.00 23.45 203 SER A C 1
ATOM 1476 O O . SER A 1 197 ? 4.954 23.633 23.428 1.00 23.06 203 SER A O 1
ATOM 1479 N N . GLU A 1 198 ? 5.181 25.720 22.524 1.00 22.78 204 GLU A N 1
ATOM 1480 C CA . GLU A 1 198 ? 4.770 25.376 21.181 1.00 22.34 204 GLU A CA 1
ATOM 1481 C C . GLU A 1 198 ? 5.932 25.416 20.172 1.00 23.73 204 GLU A C 1
ATOM 1482 O O . GLU A 1 198 ? 5.695 25.292 18.994 1.00 22.61 204 GLU A O 1
ATOM 1488 N N . LYS A 1 199 ? 7.164 25.590 20.644 1.00 21.74 205 LYS A N 1
ATOM 1489 C CA . LYS A 1 199 ? 8.355 25.637 19.791 1.00 24.61 205 LYS A CA 1
ATOM 1490 C C . LYS A 1 199 ? 8.818 24.239 19.470 1.00 22.70 205 LYS A C 1
ATOM 1491 O O . LYS A 1 199 ? 9.699 23.723 20.105 1.00 19.55 205 LYS A O 1
ATOM 1497 N N . ASP A 1 200 ? 8.165 23.616 18.499 1.00 21.76 206 ASP A N 1
ATOM 1498 C CA . ASP A 1 200 ? 8.448 22.229 18.123 1.00 22.52 206 ASP A CA 1
ATOM 1499 C C . ASP A 1 200 ? 8.319 22.164 16.617 1.00 22.72 206 ASP A C 1
ATOM 1500 O O . ASP A 1 200 ? 9.274 22.491 15.899 1.00 22.35 206 ASP A O 1
ATOM 1505 N N . TYR A 1 201 ? 7.140 21.833 16.132 1.00 21.93 207 TYR A N 1
ATOM 1506 C CA . TYR A 1 201 ? 6.743 22.209 14.779 1.00 22.41 207 TYR A CA 1
ATOM 1507 C C . TYR A 1 201 ? 6.629 23.719 14.744 1.00 22.23 207 TYR A C 1
ATOM 1508 O O . TYR A 1 201 ? 6.607 24.371 15.794 1.00 22.79 207 TYR A O 1
ATOM 1517 N N . TRP A 1 202 ? 6.578 24.282 13.539 1.00 20.63 208 TRP A N 1
ATOM 1518 C CA . TRP A 1 202 ? 6.013 25.621 13.367 1.00 19.95 208 TRP A CA 1
ATOM 1519 C C . TRP A 1 202 ? 4.504 25.457 13.274 1.00 19.82 208 TRP A C 1
ATOM 1520 O O . TRP A 1 202 ? 4.009 24.982 12.242 1.00 22.58 208 TRP A O 1
ATOM 1531 N N . ARG A 1 203 ? 3.791 25.812 14.337 1.00 20.59 209 ARG A N 1
ATOM 1532 C CA . ARG A 1 203 ? 2.356 25.552 14.406 1.00 22.23 209 ARG A CA 1
ATOM 1533 C C . ARG A 1 203 ? 1.585 26.677 15.081 1.00 21.65 209 ARG A C 1
ATOM 1534 O O . ARG A 1 203 ? 2.117 27.389 15.969 1.00 21.23 209 ARG A O 1
ATOM 1542 N N . ILE A 1 204 ? 0.360 26.862 14.605 1.00 20.66 210 ILE A N 1
ATOM 1543 C CA . ILE A 1 204 ? -0.550 27.884 15.104 1.00 21.33 210 ILE A CA 1
ATOM 1544 C C . ILE A 1 204 ? -2.006 27.357 15.129 1.00 20.19 210 ILE A C 1
ATOM 1545 O O . ILE A 1 204 ? -2.341 26.386 14.440 1.00 18.52 210 ILE A O 1
ATOM 1550 N N . PRO A 1 205 ? -2.876 27.990 15.929 1.00 20.85 211 PRO A N 1
ATOM 1551 C CA . PRO A 1 205 ? -4.257 27.562 15.959 1.00 20.61 211 PRO A CA 1
ATOM 1552 C C . PRO A 1 205 ? -5.075 28.002 14.743 1.00 20.89 211 PRO A C 1
ATOM 1553 O O . PRO A 1 205 ? -4.928 29.137 14.242 1.00 22.73 211 PRO A O 1
ATOM 1557 N N . LEU A 1 206 ? -5.909 27.098 14.265 1.00 21.07 212 LEU A N 1
ATOM 1558 C CA . LEU A 1 206 ? -6.923 27.458 13.260 1.00 22.04 212 LEU A CA 1
ATOM 1559 C C . LEU A 1 206 ? -8.118 28.019 14.002 1.00 22.96 212 LEU A C 1
ATOM 1560 O O . LEU A 1 206 ? -8.666 27.378 14.926 1.00 21.46 212 LEU A O 1
ATOM 1565 N N . GLU A 1 207 ? -8.519 29.223 13.638 1.00 23.32 213 GLU A N 1
ATOM 1566 C CA . GLU A 1 207 ? -9.705 29.841 14.272 1.00 23.39 213 GLU A CA 1
ATOM 1567 C C . GLU A 1 207 ? -11.020 29.456 13.628 1.00 24.07 213 GLU A C 1
ATOM 1568 O O . GLU A 1 207 ? -12.027 29.329 14.330 1.00 22.19 213 GLU A O 1
ATOM 1574 N N . ALA A 1 208 ? -11.014 29.298 12.307 1.00 23.56 214 ALA A N 1
ATOM 1575 C CA . ALA A 1 208 ? -12.230 28.958 11.541 1.00 25.12 214 ALA A CA 1
ATOM 1576 C C . ALA A 1 208 ? -11.852 28.556 10.143 1.00 25.24 214 ALA A C 1
ATOM 1577 O O . ALA A 1 208 ? -10.735 28.843 9.688 1.00 25.65 214 ALA A O 1
ATOM 1579 N N . MET A 1 209 ? -12.776 27.870 9.477 1.00 24.96 215 MET A N 1
ATOM 1580 C CA A MET A 1 209 ? -12.671 27.572 8.053 0.47 24.88 215 MET A CA 1
ATOM 1581 C CA B MET A 1 209 ? -12.679 27.510 8.074 0.53 24.90 215 MET A CA 1
ATOM 1582 C C . MET A 1 209 ? -14.056 27.748 7.434 1.00 25.13 215 MET A C 1
ATOM 1583 O O . MET A 1 209 ? -15.073 27.385 8.033 1.00 24.17 215 MET A O 1
ATOM 1592 N N . VAL A 1 210 ? -14.070 28.299 6.224 1.00 25.03 216 VAL A N 1
ATOM 1593 C CA . VAL A 1 210 ? -15.288 28.589 5.458 1.00 24.57 216 VAL A CA 1
ATOM 1594 C C . VAL A 1 210 ? -15.141 27.927 4.082 1.00 24.86 216 VAL A C 1
ATOM 1595 O O . VAL A 1 210 ? -14.159 28.157 3.365 1.00 23.42 216 VAL A O 1
ATOM 1599 N N . ILE A 1 211 ? -16.098 27.075 3.733 1.00 24.02 217 ILE A N 1
ATOM 1600 C CA . ILE A 1 211 ? -16.087 26.460 2.412 1.00 26.05 217 ILE A CA 1
ATOM 1601 C C . ILE A 1 211 ? -17.486 26.547 1.800 1.00 23.31 217 ILE A C 1
ATOM 1602 O O . ILE A 1 211 ? -18.478 26.248 2.464 1.00 24.58 217 ILE A O 1
ATOM 1607 N N . GLN A 1 212 ? -17.531 27.056 0.586 1.00 23.78 218 GLN A N 1
ATOM 1608 C CA . GLN A 1 212 ? -18.771 27.383 -0.113 1.00 23.88 218 GLN A CA 1
ATOM 1609 C C . GLN A 1 212 ? -19.658 28.302 0.742 1.00 24.47 218 GLN A C 1
ATOM 1610 O O . GLN A 1 212 ? -20.883 28.239 0.664 1.00 25.89 218 GLN A O 1
ATOM 1616 N N . GLY A 1 213 ? -19.028 29.152 1.566 1.00 23.19 219 GLY A N 1
ATOM 1617 C CA . GLY A 1 213 ? -19.741 30.087 2.427 1.00 24.65 219 GLY A CA 1
ATOM 1618 C C . GLY A 1 213 ? -20.145 29.533 3.783 1.00 24.34 219 GLY A C 1
ATOM 1619 O O . GLY A 1 213 ? -20.683 30.267 4.617 1.00 25.42 219 GLY A O 1
ATOM 1620 N N . ASN A 1 214 ? -19.919 28.246 4.011 1.00 25.36 220 ASN A N 1
ATOM 1621 C CA . ASN A 1 214 ? -20.283 27.616 5.272 1.00 26.97 220 ASN A CA 1
ATOM 1622 C C . ASN A 1 214 ? -19.093 27.511 6.197 1.00 25.50 220 ASN A C 1
ATOM 1623 O O . ASN A 1 214 ? -18.046 26.977 5.818 1.00 22.29 220 ASN A O 1
ATOM 1628 N N . SER A 1 215 ? -19.275 27.983 7.421 1.00 26.92 221 SER A N 1
ATOM 1629 C CA . SER A 1 215 ? -18.270 27.813 8.476 1.00 27.34 221 SER A CA 1
ATOM 1630 C C . SER A 1 215 ? -18.327 26.356 8.965 1.00 29.28 221 SER A C 1
ATOM 1631 O O . SER A 1 215 ? -19.348 25.894 9.429 1.00 34.24 221 SER A O 1
ATOM 1634 N N . VAL A 1 216 ? -17.225 25.639 8.866 1.00 28.93 222 VAL A N 1
ATOM 1635 C CA . VAL A 1 216 ? -17.160 24.204 9.168 1.00 28.97 222 VAL A CA 1
ATOM 1636 C C . VAL A 1 216 ? -16.770 24.032 10.605 1.00 30.54 222 VAL A C 1
ATOM 1637 O O . VAL A 1 216 ? -15.908 24.766 11.105 1.00 28.82 222 VAL A O 1
ATOM 1641 N N . SER A 1 217 ? -17.372 23.039 11.267 1.00 28.82 223 SER A N 1
ATOM 1642 C CA . SER A 1 217 ? -16.975 22.736 12.599 1.00 30.67 223 SER A CA 1
ATOM 1643 C C . SER A 1 217 ? -15.560 22.116 12.560 1.00 31.29 223 SER A C 1
ATOM 1644 O O . SER A 1 217 ? -15.352 21.105 11.923 1.00 32.72 223 SER A O 1
ATOM 1647 N N . ILE A 1 218 ? -14.608 22.771 13.225 1.00 28.04 224 ILE A N 1
ATOM 1648 C CA . ILE A 1 218 ? -13.197 22.309 13.237 1.00 27.19 224 ILE A CA 1
ATOM 1649 C C . ILE A 1 218 ? -12.820 21.683 14.575 1.00 28.43 224 ILE A C 1
ATOM 1650 O O . ILE A 1 218 ? -11.683 21.278 14.792 1.00 24.43 224 ILE A O 1
ATOM 1655 N N . ALA A 1 219 ? -13.801 21.521 15.452 1.00 31.92 225 ALA A N 1
ATOM 1656 C CA . ALA A 1 219 ? -13.660 20.652 16.656 1.00 31.45 225 ALA A CA 1
ATOM 1657 C C . ALA A 1 219 ? -13.284 19.220 16.289 1.00 35.51 225 ALA A C 1
ATOM 1658 O O . ALA A 1 219 ? -13.742 18.701 15.279 1.00 40.65 225 ALA A O 1
ATOM 1660 N N . SER A 1 220 ? -12.434 18.581 17.090 1.00 37.42 226 SER A N 1
ATOM 1661 C CA . SER A 1 220 ? -12.015 17.184 16.837 1.00 38.32 226 SER A CA 1
ATOM 1662 C C . SER A 1 220 ? -11.734 16.467 18.172 1.00 42.83 226 SER A C 1
ATOM 1663 O O . SER A 1 220 ? -11.457 17.127 19.181 1.00 37.00 226 SER A O 1
ATOM 1666 N N . SER A 1 221 ? -11.784 15.133 18.165 1.00 47.43 227 SER A N 1
ATOM 1667 C CA . SER A 1 221 ? -11.469 14.314 19.376 1.00 55.35 227 SER A CA 1
ATOM 1668 C C . SER A 1 221 ? -10.041 14.581 19.894 1.00 50.36 227 SER A C 1
ATOM 1669 O O . SER A 1 221 ? -9.809 14.779 21.081 1.00 50.59 227 SER A O 1
ATOM 1672 N N . SER A 1 222 ? -9.093 14.560 18.974 1.00 49.64 228 SER A N 1
ATOM 1673 C CA . SER A 1 222 ? -7.689 14.796 19.285 1.00 50.31 228 SER A CA 1
ATOM 1674 C C . SER A 1 222 ? -7.389 16.260 19.703 1.00 44.64 228 SER A C 1
ATOM 1675 O O . SER A 1 222 ? -6.698 16.517 20.701 1.00 46.12 228 SER A O 1
ATOM 1678 N N . GLY A 1 223 ? -7.927 17.214 18.947 1.00 38.91 229 GLY A N 1
ATOM 1679 C CA . GLY A 1 223 ? -7.585 18.612 19.100 1.00 33.69 229 GLY A CA 1
ATOM 1680 C C . GLY A 1 223 ? -8.523 19.501 19.840 1.00 35.51 229 GLY A C 1
ATOM 1681 O O . GLY A 1 223 ? -8.263 20.691 19.927 1.00 36.62 229 GLY A O 1
ATOM 1682 N N . GLY A 1 224 ? -9.632 18.961 20.353 1.00 36.09 230 GLY A N 1
ATOM 1683 C CA . GLY A 1 224 ? -10.596 19.772 21.087 1.00 39.71 230 GLY A CA 1
ATOM 1684 C C . GLY A 1 224 ? -11.275 20.817 20.212 1.00 40.33 230 GLY A C 1
ATOM 1685 O O . GLY A 1 224 ? -11.520 20.587 18.995 1.00 35.90 230 GLY A O 1
ATOM 1686 N N . SER A 1 225 ? -11.571 21.969 20.817 1.00 37.01 231 SER A N 1
ATOM 1687 C CA A SER A 1 225 ? -12.280 23.051 20.143 0.45 34.64 231 SER A CA 1
ATOM 1688 C CA B SER A 1 225 ? -12.294 23.009 20.108 0.55 36.02 231 SER A CA 1
ATOM 1689 C C . SER A 1 225 ? -11.529 23.532 18.891 1.00 35.22 231 SER A C 1
ATOM 1690 O O . SER A 1 225 ? -12.160 23.760 17.808 1.00 33.91 231 SER A O 1
ATOM 1695 N N . ASN A 1 226 ? -10.205 23.738 19.018 1.00 26.51 232 ASN A N 1
ATOM 1696 C CA . ASN A 1 226 ? -9.446 24.267 17.846 1.00 25.13 232 ASN A CA 1
ATOM 1697 C C . ASN A 1 226 ? -8.143 23.536 17.594 1.00 24.80 232 ASN A C 1
ATOM 1698 O O . ASN A 1 226 ? -7.313 23.450 18.519 1.00 23.18 232 ASN A O 1
ATOM 1703 N N . PRO A 1 227 ? -7.905 23.126 16.335 1.00 22.09 233 PRO A N 1
ATOM 1704 C CA . PRO A 1 227 ? -6.706 22.355 16.074 1.00 22.16 233 PRO A CA 1
ATOM 1705 C C . PRO A 1 227 ? -5.465 23.219 16.020 1.00 22.07 233 PRO A C 1
ATOM 1706 O O . PRO A 1 227 ? -5.518 24.398 15.593 1.00 23.95 233 PRO A O 1
ATOM 1710 N N . SER A 1 228 ? -4.348 22.629 16.428 1.00 21.95 234 SER A N 1
ATOM 1711 C CA . SER A 1 228 ? -3.034 23.202 16.215 1.00 21.42 234 SER A CA 1
ATOM 1712 C C . SER A 1 228 ? -2.539 22.696 14.834 1.00 22.38 234 SER A C 1
ATOM 1713 O O . SER A 1 228 ? -2.571 21.505 14.550 1.00 20.85 234 SER A O 1
ATOM 1716 N N . CYS A 1 229 ? -2.119 23.620 13.977 1.00 21.01 235 CYS A N 1
ATOM 1717 C CA . CYS A 1 229 ? -1.830 23.330 12.577 1.00 20.52 235 CYS A CA 1
ATOM 1718 C C . CYS A 1 229 ? -0.338 23.526 12.302 1.00 20.95 235 CYS A C 1
ATOM 1719 O O . CYS A 1 229 ? 0.167 24.616 12.504 1.00 21.82 235 CYS A O 1
ATOM 1722 N N . ALA A 1 230 ? 0.354 22.467 11.890 1.00 21.22 236 ALA A N 1
ATOM 1723 C CA . ALA A 1 230 ? 1.704 22.611 11.339 1.00 20.42 236 ALA A CA 1
ATOM 1724 C C . ALA A 1 230 ? 1.660 23.339 10.008 1.00 22.03 236 ALA A C 1
ATOM 1725 O O . ALA A 1 230 ? 1.017 22.886 9.048 1.00 21.44 236 ALA A O 1
ATOM 1727 N N . ILE A 1 231 ? 2.345 24.470 9.954 1.00 20.81 237 ILE A N 1
ATOM 1728 C CA . ILE A 1 231 ? 2.527 25.207 8.711 1.00 21.32 237 ILE A CA 1
ATOM 1729 C C . ILE A 1 231 ? 3.776 24.645 8.089 1.00 23.22 237 ILE A C 1
ATOM 1730 O O . ILE A 1 231 ? 4.901 24.992 8.496 1.00 22.77 237 ILE A O 1
ATOM 1735 N N . ASP A 1 232 ? 3.554 23.784 7.091 1.00 21.41 238 ASP A N 1
ATOM 1736 C CA . ASP A 1 232 ? 4.511 22.747 6.669 1.00 20.80 238 ASP A CA 1
ATOM 1737 C C . ASP A 1 232 ? 4.852 22.873 5.185 1.00 20.48 238 ASP A C 1
ATOM 1738 O O . ASP A 1 232 ? 4.150 22.351 4.327 1.00 21.25 238 ASP A O 1
ATOM 1743 N N . THR A 1 233 ? 5.961 23.540 4.887 1.00 20.52 239 THR A N 1
ATOM 1744 C CA . THR A 1 233 ? 6.422 23.657 3.520 1.00 22.04 239 THR A CA 1
ATOM 1745 C C . THR A 1 233 ? 6.817 22.319 2.890 1.00 24.09 239 THR A C 1
ATOM 1746 O O . THR A 1 233 ? 6.880 22.244 1.661 1.00 24.58 239 THR A O 1
ATOM 1750 N N . GLY A 1 234 ? 7.064 21.290 3.695 1.00 23.78 240 GLY A N 1
ATOM 1751 C CA . GLY A 1 234 ? 7.448 19.967 3.196 1.00 26.32 240 GLY A CA 1
ATOM 1752 C C . GLY A 1 234 ? 6.357 18.982 2.827 1.00 29.13 240 GLY A C 1
ATOM 1753 O O . GLY A 1 234 ? 6.665 17.821 2.516 1.00 30.29 240 GLY A O 1
ATOM 1754 N N . THR A 1 235 ? 5.092 19.417 2.890 1.00 26.47 241 THR A N 1
ATOM 1755 C CA A THR A 1 235 ? 3.983 18.592 2.440 0.50 25.59 241 THR A CA 1
ATOM 1756 C CA B THR A 1 235 ? 3.955 18.615 2.504 0.50 27.63 241 THR A CA 1
ATOM 1757 C C . THR A 1 235 ? 3.193 19.317 1.356 1.00 24.34 241 THR A C 1
ATOM 1758 O O . THR A 1 235 ? 3.212 20.536 1.230 1.00 21.30 241 THR A O 1
ATOM 1765 N N . THR A 1 236 ? 2.530 18.532 0.540 1.00 23.88 242 THR A N 1
ATOM 1766 C CA . THR A 1 236 ? 1.896 19.017 -0.659 1.00 24.33 242 THR A CA 1
ATOM 1767 C C . THR A 1 236 ? 0.488 19.556 -0.404 1.00 22.91 242 THR A C 1
ATOM 1768 O O . THR A 1 236 ? 0.125 20.621 -0.911 1.00 23.53 242 THR A O 1
ATOM 1772 N N . LEU A 1 237 ? -0.301 18.786 0.342 1.00 20.96 243 LEU A N 1
ATOM 1773 C CA . LEU A 1 237 ? -1.740 19.023 0.556 1.00 24.12 243 LEU A CA 1
ATOM 1774 C C . LEU A 1 237 ? -2.037 19.482 1.995 1.00 23.62 243 LEU A C 1
ATOM 1775 O O . LEU A 1 237 ? -1.134 19.967 2.704 1.00 23.36 243 LEU A O 1
ATOM 1780 N N . ILE A 1 238 ? -3.301 19.396 2.397 1.00 20.22 244 ILE A N 1
ATOM 1781 C CA . ILE A 1 238 ? -3.726 19.808 3.729 1.00 21.97 244 ILE A CA 1
ATOM 1782 C C . ILE A 1 238 ? -4.361 18.600 4.384 1.00 22.41 244 ILE A C 1
ATOM 1783 O O . ILE A 1 238 ? -5.462 18.191 4.012 1.00 22.04 244 ILE A O 1
ATOM 1788 N N . GLY A 1 239 ? -3.662 18.034 5.365 1.00 21.15 245 GLY A N 1
ATOM 1789 C CA . GLY A 1 239 ? -4.130 16.850 6.055 1.00 21.11 245 GLY A CA 1
ATOM 1790 C C . GLY A 1 239 ? -4.891 17.222 7.321 1.00 22.26 245 GLY A C 1
ATOM 1791 O O . GLY A 1 239 ? -4.412 18.000 8.139 1.00 22.29 245 GLY A O 1
ATOM 1792 N N . VAL A 1 240 ? -6.082 16.663 7.482 1.00 20.67 246 VAL A N 1
ATOM 1793 C CA . VAL A 1 240 ? -6.950 17.020 8.606 1.00 22.33 246 VAL A CA 1
ATOM 1794 C C . VAL A 1 240 ? -7.566 15.747 9.170 1.00 22.95 246 VAL A C 1
ATOM 1795 O O . VAL A 1 240 ? -7.548 14.721 8.495 1.00 24.36 246 VAL A O 1
ATOM 1799 N N . PRO A 1 241 ? -8.139 15.804 10.388 1.00 24.76 247 PRO A N 1
ATOM 1800 C CA . PRO A 1 241 ? -8.801 14.608 10.966 1.00 25.44 247 PRO A CA 1
ATOM 1801 C C . PRO A 1 241 ? -9.953 14.117 10.055 1.00 25.73 247 PRO A C 1
ATOM 1802 O O . PRO A 1 241 ? -10.634 14.950 9.398 1.00 23.99 247 PRO A O 1
ATOM 1806 N N . SER A 1 242 ? -10.166 12.804 10.010 1.00 25.38 248 SER A N 1
ATOM 1807 C CA . SER A 1 242 ? -11.225 12.197 9.166 1.00 27.36 248 SER A CA 1
ATOM 1808 C C . SER A 1 242 ? -12.573 12.867 9.318 1.00 24.19 248 SER A C 1
ATOM 1809 O O . SER A 1 242 ? -13.270 13.145 8.323 1.00 26.46 248 SER A O 1
ATOM 1812 N N . GLN A 1 243 ? -12.970 13.048 10.563 1.00 25.30 249 GLN A N 1
ATOM 1813 C CA . GLN A 1 243 ? -14.242 13.703 10.918 1.00 26.61 249 GLN A CA 1
ATOM 1814 C C . GLN A 1 243 ? -14.368 15.093 10.295 1.00 27.86 249 GLN A C 1
ATOM 1815 O O . GLN A 1 243 ? -15.441 15.476 9.797 1.00 28.38 249 GLN A O 1
ATOM 1817 N N . THR A 1 244 ? -13.277 15.841 10.342 1.00 23.73 250 THR A N 1
ATOM 1818 C CA . THR A 1 244 ? -13.199 17.175 9.807 1.00 23.21 250 THR A CA 1
ATOM 1819 C C . THR A 1 244 ? -13.260 17.158 8.275 1.00 22.05 250 THR A C 1
ATOM 1820 O O . THR A 1 244 ? -13.995 17.942 7.676 1.00 22.66 250 THR A O 1
ATOM 1824 N N . ALA A 1 245 ? -12.540 16.214 7.665 1.00 21.25 251 ALA A N 1
ATOM 1825 C CA . ALA A 1 245 ? -12.564 16.048 6.202 1.00 24.79 251 ALA A CA 1
ATOM 1826 C C . ALA A 1 245 ? -13.978 15.726 5.702 1.00 24.36 251 ALA A C 1
ATOM 1827 O O . ALA A 1 245 ? -14.425 16.280 4.692 1.00 25.00 251 ALA A O 1
ATOM 1829 N N . ASN A 1 246 ? -14.670 14.831 6.407 1.00 24.55 252 ASN A N 1
ATOM 1830 C CA . ASN A 1 246 ? -16.059 14.532 6.074 1.00 25.55 252 ASN A CA 1
ATOM 1831 C C . ASN A 1 246 ? -16.912 15.787 6.084 1.00 24.63 252 ASN A C 1
ATOM 1832 O O . ASN A 1 246 ? -17.734 15.999 5.181 1.00 27.38 252 ASN A O 1
ATOM 1837 N N . ARG A 1 247 ? -16.757 16.594 7.119 1.00 25.55 253 ARG A N 1
ATOM 1838 C CA . ARG A 1 247 ? -17.493 17.852 7.274 1.00 25.91 253 ARG A CA 1
ATOM 1839 C C . ARG A 1 247 ? -17.183 18.860 6.205 1.00 25.50 253 ARG A C 1
ATOM 1840 O O . ARG A 1 247 ? -18.067 19.527 5.692 1.00 25.30 253 ARG A O 1
ATOM 1848 N N . ILE A 1 248 ? -15.911 18.967 5.839 1.00 24.70 254 ILE A N 1
ATOM 1849 C CA . ILE A 1 248 ? -15.491 19.862 4.739 1.00 23.72 254 ILE A CA 1
ATOM 1850 C C . ILE A 1 248 ? -16.199 19.532 3.432 1.00 24.50 254 ILE A C 1
ATOM 1851 O O . ILE A 1 248 ? -16.846 20.398 2.806 1.00 24.46 254 ILE A O 1
ATOM 1856 N N . TYR A 1 249 ? -16.079 18.279 3.032 1.00 24.20 255 TYR A N 1
ATOM 1857 C CA . TYR A 1 249 ? -16.600 17.832 1.744 1.00 25.44 255 TYR A CA 1
ATOM 1858 C C . TYR A 1 249 ? -18.136 17.736 1.722 1.00 26.20 255 TYR A C 1
ATOM 1859 O O . TYR A 1 249 ? -18.750 17.848 0.643 1.00 26.22 255 TYR A O 1
ATOM 1868 N N . SER A 1 250 ? -18.757 17.651 2.900 1.00 26.07 256 SER A N 1
ATOM 1869 C CA . SER A 1 250 ? -20.216 17.797 3.003 1.00 27.79 256 SER A CA 1
ATOM 1870 C C . SER A 1 250 ? -20.764 19.147 2.553 1.00 27.40 256 SER A C 1
ATOM 1871 O O . SER A 1 250 ? -21.940 19.234 2.263 1.00 26.88 256 SER A O 1
ATOM 1874 N N . GLN A 1 251 ? -19.933 20.188 2.557 1.00 25.26 257 GLN A N 1
ATOM 1875 C CA . GLN A 1 251 ? -20.315 21.520 2.101 1.00 26.60 257 GLN A CA 1
ATOM 1876 C C . GLN A 1 251 ? -20.213 21.714 0.578 1.00 25.01 257 GLN A C 1
ATOM 1877 O O . GLN A 1 251 ? -20.597 22.774 0.077 1.00 24.57 257 GLN A O 1
ATOM 1883 N N . ILE A 1 252 ? -19.694 20.724 -0.151 1.00 25.78 258 ILE A N 1
ATOM 1884 C CA . ILE A 1 252 ? -19.555 20.825 -1.610 1.00 25.09 258 ILE A CA 1
ATOM 1885 C C . ILE A 1 252 ? -20.580 19.896 -2.207 1.00 25.72 258 ILE A C 1
ATOM 1886 O O . ILE A 1 252 ? -20.515 18.671 -1.985 1.00 24.98 258 ILE A O 1
ATOM 1891 N N . ALA A 1 253 ? -21.547 20.456 -2.957 1.00 25.74 259 ALA A N 1
ATOM 1892 C CA . ALA A 1 253 ? -22.599 19.623 -3.555 1.00 25.58 259 ALA A CA 1
ATOM 1893 C C . ALA A 1 253 ? -21.923 18.614 -4.519 1.00 25.70 259 ALA A C 1
ATOM 1894 O O . ALA A 1 253 ? -21.062 18.970 -5.349 1.00 26.52 259 ALA A O 1
ATOM 1896 N N . GLY A 1 254 ? -22.294 17.353 -4.354 1.00 27.24 260 GLY A N 1
ATOM 1897 C CA . GLY A 1 254 ? -21.784 16.278 -5.195 1.00 27.67 260 GLY A CA 1
ATOM 1898 C C . GLY A 1 254 ? -20.499 15.627 -4.729 1.00 29.73 260 GLY A C 1
ATOM 1899 O O . GLY A 1 254 ? -20.051 14.704 -5.375 1.00 29.28 260 GLY A O 1
ATOM 1900 N N . ALA A 1 255 ? -19.874 16.123 -3.658 1.00 28.19 261 ALA A N 1
ATOM 1901 C CA . ALA A 1 255 ? -18.631 15.526 -3.160 1.00 26.77 261 ALA A CA 1
ATOM 1902 C C . ALA A 1 255 ? -18.851 14.144 -2.554 1.00 29.08 261 ALA A C 1
ATOM 1903 O O . ALA A 1 255 ? -19.909 13.850 -2.003 1.00 27.35 261 ALA A O 1
ATOM 1905 N N . GLU A 1 256 ? -17.824 13.305 -2.653 1.00 30.21 262 GLU A N 1
ATOM 1906 C CA . GLU A 1 256 ? -17.843 11.977 -2.056 1.00 29.46 262 GLU A CA 1
ATOM 1907 C C . GLU A 1 256 ? -16.413 11.547 -1.707 1.00 28.18 262 GLU A C 1
ATOM 1908 O O . GLU A 1 256 ? -15.471 11.966 -2.354 1.00 25.77 262 GLU A O 1
ATOM 1914 N N . ALA A 1 257 ? -16.312 10.650 -0.736 1.00 28.38 263 ALA A N 1
ATOM 1915 C CA . ALA A 1 257 ? -15.058 10.012 -0.358 1.00 30.66 263 ALA A CA 1
ATOM 1916 C C . ALA A 1 257 ? -14.646 9.081 -1.486 1.00 30.30 263 ALA A C 1
ATOM 1917 O O . ALA A 1 257 ? -15.492 8.349 -2.021 1.00 29.73 263 ALA A O 1
ATOM 1919 N N . LEU A 1 258 ? -13.385 9.120 -1.893 1.00 29.34 264 LEU A N 1
ATOM 1920 C CA . LEU A 1 258 ? -12.858 8.084 -2.786 1.00 32.47 264 LEU A CA 1
ATOM 1921 C C . LEU A 1 258 ? -12.776 6.773 -2.019 1.00 33.69 264 LEU A C 1
ATOM 1922 O O . LEU A 1 258 ? -12.332 6.744 -0.877 1.00 32.00 264 LEU A O 1
ATOM 1927 N N . SE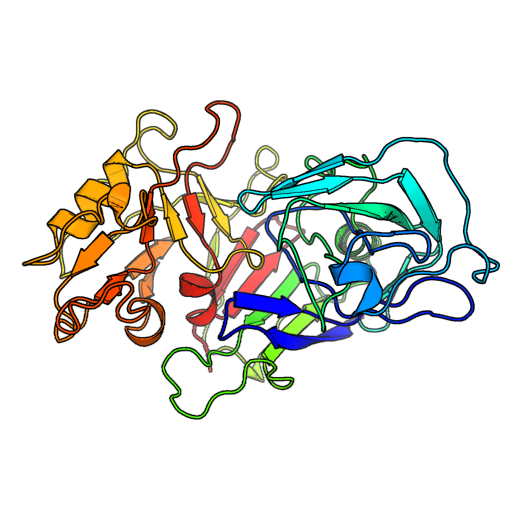R A 1 259 ? -13.217 5.689 -2.641 1.00 35.02 265 SER A N 1
ATOM 1928 C CA . SER A 1 259 ? -13.124 4.356 -2.004 1.00 36.93 265 SER A CA 1
ATOM 1929 C C . SER A 1 259 ? -11.685 3.900 -1.829 1.00 34.18 265 SER A C 1
ATOM 1930 O O . SER A 1 259 ? -10.794 4.259 -2.605 1.00 34.81 265 SER A O 1
ATOM 1933 N N . ALA A 1 260 ? -11.448 3.084 -0.823 1.00 35.00 266 ALA A N 1
ATOM 1934 C CA . ALA A 1 260 ? -10.123 2.449 -0.675 1.00 40.37 266 ALA A CA 1
ATOM 1935 C C . ALA A 1 260 ? -9.735 1.561 -1.889 1.00 36.90 266 ALA A C 1
ATOM 1936 O O . ALA A 1 260 ? -8.565 1.474 -2.198 1.00 37.26 266 ALA A O 1
ATOM 1938 N N . SER A 1 261 ? -10.730 1.000 -2.605 1.00 40.16 267 SER A N 1
ATOM 1939 C CA . SER A 1 261 ? -10.544 0.240 -3.897 1.00 42.31 267 SER A CA 1
ATOM 1940 C C . SER A 1 261 ? -9.841 1.051 -4.956 1.00 43.86 267 SER A C 1
ATOM 1941 O O . SER A 1 261 ? -9.123 0.511 -5.806 1.00 38.83 267 SER A O 1
ATOM 1944 N N . SER A 1 262 ? -10.093 2.360 -4.964 1.00 40.76 268 SER A N 1
ATOM 1945 C CA . SER A 1 262 ? -9.457 3.227 -5.950 1.00 39.05 268 SER A CA 1
ATOM 1946 C C . SER A 1 262 ? -7.971 3.300 -5.737 1.00 36.17 268 SER A C 1
ATOM 1947 O O . SER A 1 262 ? -7.237 3.658 -6.650 1.00 40.53 268 SER A O 1
ATOM 1950 N N . GLY A 1 263 ? -7.537 3.008 -4.511 1.00 36.71 269 GLY A N 1
ATOM 1951 C CA . GLY A 1 263 ? -6.171 3.242 -4.059 1.00 37.12 269 GLY A CA 1
ATOM 1952 C C . GLY A 1 263 ? -6.014 4.609 -3.374 1.00 37.03 269 GLY A C 1
ATOM 1953 O O . GLY A 1 263 ? -4.910 4.962 -3.007 1.00 39.08 269 GLY A O 1
ATOM 1954 N N . TYR A 1 264 ? -7.109 5.357 -3.188 1.00 36.72 270 TYR A N 1
ATOM 1955 C CA . TYR A 1 264 ? -7.050 6.733 -2.642 1.00 39.28 270 TYR A CA 1
ATOM 1956 C C . TYR A 1 264 ? -7.935 6.945 -1.411 1.00 39.10 270 TYR A C 1
ATOM 1957 O O . TYR A 1 264 ? -8.619 7.990 -1.238 1.00 34.43 270 TYR A O 1
ATOM 1966 N N . GLU A 1 265 ? -7.903 5.975 -0.507 1.00 37.30 271 GLU A N 1
ATOM 1967 C CA . GLU A 1 265 ? -8.536 6.197 0.785 1.00 38.20 271 GLU A CA 1
ATOM 1968 C C . GLU A 1 265 ? -7.933 7.448 1.476 1.00 33.63 271 GLU A C 1
ATOM 1969 O O . GLU A 1 265 ? -6.716 7.652 1.476 1.00 31.56 271 GLU A O 1
ATOM 1975 N N . GLY A 1 266 ? -8.799 8.248 2.068 1.00 31.92 272 GLY A N 1
ATOM 1976 C CA . GLY A 1 266 ? -8.410 9.530 2.645 1.00 31.32 272 GLY A CA 1
ATOM 1977 C C . GLY A 1 266 ? -8.667 10.705 1.707 1.00 31.62 272 GLY A C 1
ATOM 1978 O O . GLY A 1 266 ? -8.782 11.819 2.181 1.00 27.97 272 GLY A O 1
ATOM 1979 N N . TYR A 1 267 ? -8.792 10.466 0.394 1.00 28.60 273 TYR A N 1
ATOM 1980 C CA . TYR A 1 267 ? -9.112 11.531 -0.548 1.00 29.89 273 TYR A CA 1
ATOM 1981 C C . TYR A 1 267 ? -10.596 11.623 -0.848 1.00 27.60 273 TYR A C 1
ATOM 1982 O O . TYR A 1 267 ? -11.370 10.677 -0.649 1.00 28.60 273 TYR A O 1
ATOM 1991 N N . TYR A 1 268 ? -10.976 12.803 -1.324 1.00 26.67 274 TYR A N 1
ATOM 1992 C CA . TYR A 1 268 ? -12.359 13.106 -1.655 1.00 26.19 274 TYR A CA 1
ATOM 1993 C C . TYR A 1 268 ? -12.380 13.769 -2.993 1.00 26.43 274 TYR A C 1
ATOM 1994 O O . TYR A 1 268 ? -11.418 14.469 -3.352 1.00 28.55 274 TYR A O 1
ATOM 2003 N N . GLN A 1 269 ? -13.464 13.529 -3.752 1.00 26.95 275 GLN A N 1
ATOM 2004 C CA . GLN A 1 269 ? -13.622 14.158 -5.047 1.00 27.25 275 GLN A CA 1
ATOM 2005 C C . GLN A 1 269 ? -15.005 14.796 -5.153 1.00 27.57 275 GLN A C 1
ATOM 2006 O O . GLN A 1 269 ? -15.925 14.435 -4.408 1.00 27.72 275 GLN A O 1
ATOM 2012 N N . TYR A 1 270 ? -15.121 15.721 -6.095 1.00 28.05 276 TYR A N 1
ATOM 2013 C CA . TYR A 1 270 ? -16.324 16.546 -6.246 1.00 29.87 276 TYR A CA 1
ATOM 2014 C C . TYR A 1 270 ? -16.422 17.002 -7.712 1.00 31.76 276 TYR A C 1
ATOM 2015 O O . TYR A 1 270 ? -15.495 16.744 -8.498 1.00 27.05 276 TYR A O 1
ATOM 2024 N N . PRO A 1 271 ? -17.556 17.642 -8.105 1.00 31.23 277 PRO A N 1
ATOM 2025 C CA . PRO A 1 271 ? -17.676 17.957 -9.539 1.00 32.90 277 PRO A CA 1
ATOM 2026 C C . PRO A 1 271 ? -16.603 18.918 -10.020 1.00 30.98 277 PRO A C 1
ATOM 2027 O O . PRO A 1 271 ? -16.435 20.008 -9.434 1.00 31.98 277 PRO A O 1
ATOM 2031 N N . CYS A 1 272 ? -15.883 18.517 -11.064 1.00 32.32 278 CYS A N 1
ATOM 2032 C CA . CYS A 1 272 ? -14.797 19.324 -11.621 1.00 34.73 278 CYS A CA 1
ATOM 2033 C C . CYS A 1 272 ? -15.151 20.739 -12.017 1.00 37.54 278 CYS A C 1
ATOM 2034 O O . CYS A 1 272 ? -14.277 21.605 -11.975 1.00 37.07 278 CYS A O 1
ATOM 2037 N N . ASP A 1 273 ? -16.402 20.968 -12.427 1.00 34.57 279 ASP A N 1
ATOM 2038 C CA . ASP A 1 273 ? -16.831 22.315 -12.804 1.00 36.63 279 ASP A CA 1
ATOM 2039 C C . ASP A 1 273 ? -17.335 23.153 -11.605 1.00 35.89 279 ASP A C 1
ATOM 2040 O O . ASP A 1 273 ? -17.849 24.241 -11.807 1.00 34.35 279 ASP A O 1
ATOM 2045 N N . THR A 1 274 ? -17.223 22.639 -10.376 1.00 33.25 280 THR A N 1
ATOM 2046 C CA . THR A 1 274 ? -17.452 23.455 -9.199 1.00 32.72 280 THR A CA 1
ATOM 2047 C C . THR A 1 274 ? -16.132 24.118 -8.797 1.00 32.35 280 THR A C 1
ATOM 2048 O O . THR A 1 274 ? -15.195 23.431 -8.392 1.00 30.69 280 THR A O 1
ATOM 2052 N N . GLU A 1 275 ? -16.087 25.443 -8.916 1.00 28.68 281 GLU A N 1
ATOM 2053 C CA . GLU A 1 275 ? -15.043 26.248 -8.307 1.00 32.41 281 GLU A CA 1
ATOM 2054 C C . GLU A 1 275 ? -15.365 26.346 -6.825 1.00 31.43 281 GLU A C 1
ATOM 2055 O O . GLU A 1 275 ? -16.464 26.772 -6.445 1.00 29.90 281 GLU A O 1
ATOM 2061 N N . VAL A 1 276 ? -14.415 25.976 -5.993 1.00 27.19 282 VAL A N 1
ATOM 2062 C CA . VAL A 1 276 ? -14.662 25.891 -4.558 1.00 30.67 282 VAL A CA 1
ATOM 2063 C C . VAL A 1 276 ? -14.074 27.148 -3.983 1.00 31.61 282 VAL A C 1
ATOM 2064 O O . VAL A 1 276 ? -12.948 27.503 -4.339 1.00 31.92 282 VAL A O 1
ATOM 2068 N N . THR A 1 277 ? -14.848 27.859 -3.164 1.00 29.20 283 THR A N 1
ATOM 2069 C CA A THR A 1 277 ? -14.340 29.045 -2.465 0.50 26.89 283 THR A CA 1
ATOM 2070 C CA B THR A 1 277 ? -14.328 29.017 -2.450 0.50 28.15 283 THR A CA 1
ATOM 2071 C C . THR A 1 277 ? -14.035 28.564 -1.048 1.00 27.77 283 THR A C 1
ATOM 2072 O O . THR A 1 277 ? -14.889 28.001 -0.400 1.00 27.94 283 THR A O 1
ATOM 2079 N N . VAL A 1 278 ? -12.809 28.786 -0.590 1.00 25.40 284 VAL A N 1
ATOM 2080 C CA . VAL A 1 278 ? -12.382 28.257 0.704 1.00 26.85 284 VAL A CA 1
ATOM 2081 C C . VAL A 1 278 ? -11.341 29.158 1.330 1.00 23.00 284 VAL A C 1
ATOM 2082 O O . VAL A 1 278 ? -10.476 29.709 0.653 1.00 23.22 284 VAL A O 1
ATOM 2086 N N . SER A 1 279 ? -11.498 29.392 2.608 1.00 23.32 285 SER A N 1
ATOM 2087 C CA . SER A 1 279 ? -10.501 30.135 3.357 1.00 23.22 285 SER A CA 1
ATOM 2088 C C . SER A 1 279 ? -10.305 29.565 4.746 1.00 22.45 285 SER A C 1
ATOM 2089 O O . SER A 1 279 ? -11.210 28.913 5.311 1.00 21.80 285 SER A O 1
ATOM 2092 N N . LEU A 1 280 ? -9.106 29.818 5.269 1.00 20.64 286 LEU A N 1
ATOM 2093 C CA . LEU A 1 280 ? -8.727 29.469 6.625 1.00 21.88 286 LEU A CA 1
ATOM 2094 C C . LEU A 1 280 ? -8.473 30.760 7.397 1.00 21.47 286 LEU A C 1
ATOM 2095 O O . LEU A 1 280 ? -7.801 31.650 6.916 1.00 21.12 286 LEU A O 1
ATOM 2100 N N . GLN A 1 281 ? -9.016 30.828 8.604 1.00 22.02 287 GLN A N 1
ATOM 2101 C CA . GLN A 1 281 ? -8.888 31.970 9.463 1.00 22.40 287 GLN A CA 1
ATOM 2102 C C . GLN A 1 281 ? -7.750 31.770 10.470 1.00 22.30 287 GLN A C 1
ATOM 2103 O O . GLN A 1 281 ? -7.830 30.891 11.366 1.00 22.53 287 GLN A O 1
ATOM 2109 N N . PHE A 1 282 ? -6.705 32.584 10.320 1.00 21.28 288 PHE A N 1
ATOM 2110 C CA . PHE A 1 282 ? -5.575 32.585 11.258 1.00 20.62 288 PHE A CA 1
ATOM 2111 C C . PHE A 1 282 ? -5.372 34.013 11.737 1.00 21.69 288 PHE A C 1
ATOM 2112 O O . PHE A 1 282 ? -5.364 34.944 10.923 1.00 21.48 288 PHE A O 1
ATOM 2120 N N . GLY A 1 283 ? -5.180 34.173 13.052 1.00 21.69 289 GLY A N 1
ATOM 2121 C CA . GLY A 1 283 ? -4.866 35.459 13.635 1.00 23.75 289 GLY A CA 1
ATOM 2122 C C . GLY A 1 283 ? -5.833 36.582 13.292 1.00 24.80 289 GLY A C 1
ATOM 2123 O O . GLY A 1 283 ? -5.405 37.691 13.006 1.00 22.70 289 GLY A O 1
ATOM 2124 N N . GLY A 1 284 ? -7.121 36.267 13.264 1.00 24.18 290 GLY A N 1
ATOM 2125 C CA . GLY A 1 284 ? -8.166 37.263 13.012 1.00 25.76 290 GLY A CA 1
ATOM 2126 C C . GLY A 1 284 ? -8.390 37.633 11.560 1.00 27.95 290 GLY A C 1
ATOM 2127 O O . GLY A 1 284 ? -9.145 38.577 11.275 1.00 27.25 290 GLY A O 1
ATOM 2128 N N . MET A 1 285 ? -7.773 36.904 10.615 1.00 26.25 291 MET A N 1
ATOM 2129 C CA . MET A 1 285 ? -7.916 37.204 9.186 1.00 25.50 291 MET A CA 1
ATOM 2130 C C . MET A 1 285 ? -8.180 35.960 8.380 1.00 25.22 291 MET A C 1
ATOM 2131 O O . MET A 1 285 ? -7.665 34.878 8.698 1.00 23.65 291 MET A O 1
ATOM 2136 N N . SER A 1 286 ? -8.981 36.108 7.324 1.00 24.43 292 SER A N 1
ATOM 2137 C CA . SER A 1 286 ? -9.279 35.025 6.405 1.00 25.12 292 SER A CA 1
ATOM 2138 C C . SER A 1 286 ? -8.244 35.006 5.288 1.00 24.97 292 SER A C 1
ATOM 2139 O O . SER A 1 286 ? -7.920 36.042 4.743 1.00 26.65 292 SER A O 1
ATOM 2142 N N . TYR A 1 287 ? -7.730 33.813 4.985 1.00 22.93 293 TYR A N 1
ATOM 2143 C CA . TYR A 1 287 ? -6.731 33.573 3.944 1.00 22.41 293 TYR A CA 1
ATOM 2144 C C . TYR A 1 287 ? -7.324 32.584 2.943 1.00 22.59 293 TYR A C 1
ATOM 2145 O O . TYR A 1 287 ? -7.558 31.395 3.257 1.00 23.17 293 TYR A O 1
ATOM 2154 N N . SER A 1 288 ? -7.620 33.094 1.760 1.00 23.14 294 SER A N 1
ATOM 2155 C CA . SER A 1 288 ? -8.186 32.316 0.667 1.00 24.98 294 SER A CA 1
ATOM 2156 C C . SER A 1 288 ? -7.207 31.353 0.034 1.00 25.80 294 SER A C 1
ATOM 2157 O O . SER A 1 288 ? -6.008 31.674 -0.099 1.00 25.56 294 SER A O 1
ATOM 2160 N N . ILE A 1 289 ? -7.743 30.203 -0.373 1.00 24.14 295 ILE A N 1
ATOM 2161 C CA . ILE A 1 289 ? -7.012 29.184 -1.150 1.00 26.13 295 ILE A CA 1
ATOM 2162 C C . ILE A 1 289 ? -7.571 29.200 -2.560 1.00 26.48 295 ILE A C 1
ATOM 2163 O O . ILE A 1 289 ? -8.771 28.993 -2.738 1.00 26.27 295 ILE A O 1
ATOM 2168 N N . SER A 1 290 ? -6.718 29.475 -3.558 1.00 24.30 296 SER A N 1
ATOM 2169 C CA . SER A 1 290 ? -7.172 29.582 -4.935 1.00 25.84 296 SER A CA 1
ATOM 2170 C C . SER A 1 290 ? -7.667 28.230 -5.441 1.00 25.89 296 SER A C 1
ATOM 2171 O O . SER A 1 290 ? -7.196 27.146 -5.013 1.00 23.28 296 SER A O 1
ATOM 2174 N N . ASN A 1 291 ? -8.598 28.293 -6.391 1.00 26.07 297 ASN A N 1
ATOM 2175 C CA . ASN A 1 291 ? -9.087 27.092 -7.005 1.00 26.27 297 ASN A CA 1
ATOM 2176 C C . ASN A 1 291 ? -7.992 26.249 -7.694 1.00 25.28 297 ASN A C 1
ATOM 2177 O O . ASN A 1 291 ? -8.082 25.026 -7.745 1.00 23.66 297 ASN A O 1
ATOM 2182 N N . ALA A 1 292 ? -6.949 26.896 -8.192 1.00 25.24 298 ALA A N 1
ATOM 2183 C CA . ALA A 1 292 ? -5.843 26.177 -8.820 1.00 26.07 298 ALA A CA 1
ATOM 2184 C C . ALA A 1 292 ? -5.071 25.298 -7.806 1.00 25.62 298 ALA A C 1
ATOM 2185 O O . ALA A 1 292 ? -4.464 24.276 -8.190 1.00 25.14 298 ALA A O 1
ATOM 2187 N N . ASP A 1 293 ? -5.090 25.695 -6.531 1.00 24.21 299 ASP A N 1
ATOM 2188 C CA . ASP A 1 293 ? -4.491 24.875 -5.463 1.00 23.71 299 ASP A CA 1
ATOM 2189 C C . ASP A 1 293 ? -5.440 23.792 -4.984 1.00 24.19 299 ASP A C 1
ATOM 2190 O O . ASP A 1 293 ? -5.003 22.679 -4.647 1.00 24.38 299 ASP A O 1
ATOM 2195 N N . MET A 1 294 ? -6.729 24.135 -4.895 1.00 22.46 300 MET A N 1
ATOM 2196 C CA . MET A 1 294 ? -7.723 23.210 -4.350 1.00 23.44 300 MET A CA 1
ATOM 2197 C C . MET A 1 294 ? -8.017 22.013 -5.257 1.00 24.41 300 MET A C 1
ATOM 2198 O O . MET A 1 294 ? -8.221 20.891 -4.748 1.00 24.34 300 MET A O 1
ATOM 2203 N N . ASN A 1 295 ? -8.075 22.250 -6.570 1.00 24.51 301 ASN A N 1
ATOM 2204 C CA . ASN A 1 295 ? -8.494 21.234 -7.521 1.00 26.92 301 ASN A CA 1
ATOM 2205 C C . ASN A 1 295 ? -7.269 20.493 -8.059 1.00 26.67 301 ASN A C 1
ATOM 2206 O O . ASN A 1 295 ? -6.462 21.047 -8.780 1.00 28.78 301 ASN A O 1
ATOM 2211 N N . LEU A 1 296 ? -7.141 19.237 -7.659 1.00 28.47 302 LEU A N 1
ATOM 2212 C CA . LEU A 1 296 ? -5.983 18.446 -8.044 1.00 29.21 302 LEU A CA 1
ATOM 2213 C C . LEU A 1 296 ? -6.236 17.658 -9.340 1.00 32.34 302 LEU A C 1
ATOM 2214 O O . LEU A 1 296 ? -5.349 16.923 -9.763 1.00 30.48 302 LEU A O 1
ATOM 2219 N N . GLY A 1 297 ? -7.414 17.786 -9.959 1.00 29.77 303 GLY A N 1
ATOM 2220 C CA . GLY A 1 297 ? -7.701 16.985 -11.150 1.00 29.77 303 GLY A CA 1
ATOM 2221 C C . GLY A 1 297 ? -8.281 15.624 -10.844 1.00 31.41 303 GLY A C 1
ATOM 2222 O O . GLY A 1 297 ? -8.452 15.225 -9.674 1.00 28.32 303 GLY A O 1
ATOM 2223 N N . SER A 1 298 ? -8.643 14.918 -11.909 1.00 31.97 304 SER A N 1
ATOM 2224 C CA . SER A 1 298 ? -9.274 13.589 -11.785 1.00 34.58 304 SER A CA 1
ATOM 2225 C C . SER A 1 298 ? -8.266 12.519 -11.405 1.00 35.88 304 SER A C 1
ATOM 2226 O O . SER A 1 298 ? -7.213 12.434 -12.020 1.00 38.57 304 SER A O 1
ATOM 2229 N N . PHE A 1 299 ? -8.591 11.719 -10.392 1.00 34.69 305 PHE A N 1
ATOM 2230 C CA . PHE A 1 299 ? -7.756 10.600 -9.959 1.00 36.58 305 PHE A CA 1
ATOM 2231 C C . PHE A 1 299 ? -8.255 9.259 -10.536 1.00 40.90 305 PHE A C 1
ATOM 2232 O O . PHE A 1 299 ? -7.548 8.255 -10.449 1.00 39.85 305 PHE A O 1
ATOM 2240 N N . THR A 1 300 ? -9.482 9.228 -11.069 1.00 43.27 306 THR A N 1
ATOM 2241 C CA . THR A 1 300 ? -10.057 8.000 -11.630 1.00 41.16 306 THR A CA 1
ATOM 2242 C C . THR A 1 300 ? -10.434 8.281 -13.090 1.00 46.05 306 THR A C 1
ATOM 2243 O O . THR A 1 300 ? -10.239 9.400 -13.595 1.00 40.94 306 THR A O 1
ATOM 2247 N N . ARG A 1 301 ? -10.977 7.265 -13.755 1.00 47.06 307 ARG A N 1
ATOM 2248 C CA . ARG A 1 301 ? -11.458 7.417 -15.134 1.00 53.31 307 ARG A CA 1
ATOM 2249 C C . ARG A 1 301 ? -12.703 8.321 -15.241 1.00 50.51 307 ARG A C 1
ATOM 2250 O O . ARG A 1 301 ? -12.978 8.832 -16.333 1.00 50.68 307 ARG A O 1
ATOM 2258 N N . ASP A 1 302 ? -13.447 8.518 -14.141 1.00 43.93 308 ASP A N 1
ATOM 2259 C CA . ASP A 1 302 ? -14.563 9.474 -14.127 1.00 42.94 308 ASP A CA 1
ATOM 2260 C C . ASP A 1 302 ? -14.001 10.908 -14.140 1.00 46.98 308 ASP A C 1
ATOM 2261 O O . ASP A 1 302 ? -13.622 11.496 -13.106 1.00 40.63 308 ASP A O 1
ATOM 2266 N N . THR A 1 303 ? -14.005 11.468 -15.339 1.00 42.59 309 THR A N 1
ATOM 2267 C CA . THR A 1 303 ? -13.400 12.745 -15.621 1.00 45.30 309 THR A CA 1
ATOM 2268 C C . THR A 1 303 ? -14.313 13.950 -15.257 1.00 38.94 309 THR A C 1
ATOM 2269 O O . THR A 1 303 ? -13.926 15.102 -15.382 1.00 39.92 309 THR A O 1
ATOM 2273 N N . SER A 1 304 ? -15.517 13.680 -14.790 1.00 35.97 310 SER A N 1
ATOM 2274 C CA . SER A 1 304 ? -16.390 14.731 -14.281 1.00 37.01 310 SER A CA 1
ATOM 2275 C C . SER A 1 304 ? -16.119 15.064 -12.811 1.00 36.84 310 SER A C 1
ATOM 2276 O O . SER A 1 304 ? -16.710 16.026 -12.292 1.00 33.95 310 SER A O 1
ATOM 2279 N N . MET A 1 305 ? -15.284 14.244 -12.159 1.00 35.94 311 MET A N 1
ATOM 2280 C CA A MET A 1 305 ? -14.971 14.378 -10.735 0.62 35.92 311 MET A CA 1
ATOM 2281 C CA B MET A 1 305 ? -14.974 14.377 -10.736 0.38 36.13 311 MET A CA 1
ATOM 2282 C C . MET A 1 305 ? -13.481 14.636 -10.540 1.00 34.10 311 MET A C 1
ATOM 2283 O O . MET A 1 305 ? -12.643 14.040 -11.227 1.00 33.90 311 MET A O 1
ATOM 2292 N N . CYS A 1 306 ? -13.179 15.522 -9.592 1.00 31.91 312 CYS A N 1
ATOM 2293 C CA . CYS A 1 306 ? -11.838 16.015 -9.318 1.00 30.46 312 CYS A CA 1
ATOM 2294 C C . CYS A 1 306 ? -11.542 15.905 -7.821 1.00 27.91 312 CYS A C 1
ATOM 2295 O O . CYS A 1 306 ? -12.416 16.207 -7.000 1.00 30.02 312 CYS A O 1
ATOM 2298 N N . THR A 1 307 ? -10.298 15.579 -7.463 1.00 26.79 313 THR A N 1
ATOM 2299 C CA . THR A 1 307 ? -9.904 15.448 -6.064 1.00 26.23 313 THR A CA 1
ATOM 2300 C C . THR A 1 307 ? -9.545 16.830 -5.446 1.00 24.12 313 THR A C 1
ATOM 2301 O O . THR A 1 307 ? -8.903 17.655 -6.093 1.00 25.11 313 THR A O 1
ATOM 2305 N N . GLY A 1 308 ? -9.950 17.029 -4.196 1.00 25.33 314 GLY A N 1
ATOM 2306 C CA . GLY A 1 308 ? -9.643 18.240 -3.423 1.00 26.23 314 GLY A CA 1
ATOM 2307 C C . GLY A 1 308 ? -8.333 18.148 -2.623 1.00 25.01 314 GLY A C 1
ATOM 2308 O O . GLY A 1 308 ? -7.831 17.054 -2.321 1.00 22.96 314 GLY A O 1
ATOM 2309 N N . ALA A 1 309 ? -7.793 19.308 -2.289 1.00 23.72 315 ALA A N 1
ATOM 2310 C CA . ALA A 1 309 ? -6.504 19.401 -1.580 1.00 24.21 315 ALA A CA 1
ATOM 2311 C C . ALA A 1 309 ? -6.573 19.054 -0.072 1.00 22.30 315 ALA A C 1
ATOM 2312 O O . ALA A 1 309 ? -5.529 18.784 0.539 1.00 22.41 315 ALA A O 1
ATOM 2314 N N . PHE A 1 310 ? -7.760 19.033 0.523 1.00 22.01 316 PHE A N 1
ATOM 2315 C CA . PHE A 1 310 ? -7.958 18.594 1.918 1.00 20.51 316 PHE A CA 1
ATOM 2316 C C . PHE A 1 310 ? -8.143 17.082 1.902 1.00 22.58 316 PHE A C 1
ATOM 2317 O O . PHE A 1 310 ? -8.942 16.580 1.111 1.00 21.99 316 PHE A O 1
ATOM 2325 N N . PHE A 1 311 ? -7.389 16.356 2.720 1.00 21.67 317 PHE A N 1
ATOM 2326 C CA . PHE A 1 311 ? -7.541 14.895 2.822 1.00 25.20 317 PHE A CA 1
ATOM 2327 C C . PHE A 1 311 ? -7.522 14.464 4.284 1.00 25.58 317 PHE A C 1
ATOM 2328 O O . PHE A 1 311 ? -7.010 15.171 5.138 1.00 22.89 317 PHE A O 1
ATOM 2336 N N . ALA A 1 312 ? -8.066 13.282 4.538 1.00 25.98 318 ALA A N 1
ATOM 2337 C CA . ALA A 1 312 ? -8.156 12.694 5.867 1.00 26.86 318 ALA A CA 1
ATOM 2338 C C . ALA A 1 312 ? -6.830 12.055 6.227 1.00 29.14 318 ALA A C 1
ATOM 2339 O O . ALA A 1 312 ? -6.341 11.208 5.522 1.00 25.95 318 ALA A O 1
ATOM 2341 N N . MET A 1 313 ? -6.263 12.491 7.330 1.00 31.50 319 MET A N 1
ATOM 2342 C CA . MET A 1 313 ? -5.055 11.887 7.846 1.00 39.70 319 MET A CA 1
ATOM 2343 C C . MET A 1 313 ? -5.221 11.900 9.335 1.00 39.40 319 MET A C 1
ATOM 2344 O O . MET A 1 313 ? -5.007 12.917 9.963 1.00 43.48 319 MET A O 1
ATOM 2349 N N . ASP A 1 314 ? -5.663 10.794 9.897 1.00 46.07 320 ASP A N 1
ATOM 2350 C CA . ASP A 1 314 ? -5.729 10.696 11.351 1.00 48.39 320 ASP A CA 1
ATOM 2351 C C . ASP A 1 314 ? -4.293 10.557 11.885 1.00 44.44 320 ASP A C 1
ATOM 2352 O O . ASP A 1 314 ? -3.437 9.898 11.303 1.00 41.13 320 ASP A O 1
ATOM 2357 N N . MET A 1 315 ? -4.007 11.281 12.945 1.00 45.71 321 MET A N 1
ATOM 2358 C CA A MET A 1 315 ? -2.633 11.335 13.458 0.46 46.95 321 MET A CA 1
ATOM 2359 C CA B MET A 1 315 ? -2.650 11.307 13.460 0.54 47.38 321 MET A CA 1
ATOM 2360 C C . MET A 1 315 ? -2.568 10.756 14.853 1.00 44.58 321 MET A C 1
ATOM 2361 O O . MET A 1 315 ? -3.580 10.653 15.539 1.00 40.73 321 MET A O 1
ATOM 2370 N N . SER A 1 316 ? -1.352 10.377 15.228 1.00 44.84 322 SER A N 1
ATOM 2371 C CA . SER A 1 316 ? -1.061 9.918 16.557 1.00 40.90 322 SER A CA 1
ATOM 2372 C C . SER A 1 316 ? -1.709 10.858 17.546 1.00 37.22 322 SER A C 1
ATOM 2373 O O . SER A 1 316 ? -1.575 12.088 17.448 1.00 31.66 322 SER A O 1
ATOM 2376 N N . SER A 1 317 ? -2.385 10.291 18.540 1.00 35.72 323 SER A N 1
ATOM 2377 C CA . SER A 1 317 ? -2.806 11.087 19.686 1.00 38.23 323 SER A CA 1
ATOM 2378 C C . SER A 1 317 ? -1.585 11.577 20.513 1.00 32.25 323 SER A C 1
ATOM 2379 O O . SER A 1 317 ? -1.749 12.334 21.442 1.00 34.61 323 SER A O 1
ATOM 2382 N N . ARG A 1 318 ? -0.374 11.143 20.167 1.00 32.90 324 ARG A N 1
ATOM 2383 C CA . ARG A 1 318 ? 0.850 11.720 20.733 1.00 32.86 324 ARG A CA 1
ATOM 2384 C C . ARG A 1 318 ? 1.330 12.951 19.960 1.00 29.72 324 ARG A C 1
ATOM 2385 O O . ARG A 1 318 ? 2.252 13.618 20.393 1.00 26.67 324 ARG A O 1
ATOM 2393 N N . SER A 1 319 ? 0.713 13.268 18.826 1.00 26.87 325 SER A N 1
ATOM 2394 C CA . SER A 1 319 ? 1.094 14.462 18.055 1.00 26.32 325 SER A CA 1
ATOM 2395 C C . SER A 1 319 ? 0.505 15.752 18.673 1.00 24.76 325 SER A C 1
ATOM 2396 O O . SER A 1 319 ? -0.669 15.770 18.992 1.00 25.04 325 SER A O 1
ATOM 2399 N N . PRO A 1 320 ? 1.286 16.843 18.785 1.00 24.58 326 PRO A N 1
ATOM 2400 C CA . PRO A 1 320 ? 0.698 18.129 19.183 1.00 25.75 326 PRO A CA 1
ATOM 2401 C C . PRO A 1 320 ? -0.038 18.857 18.057 1.00 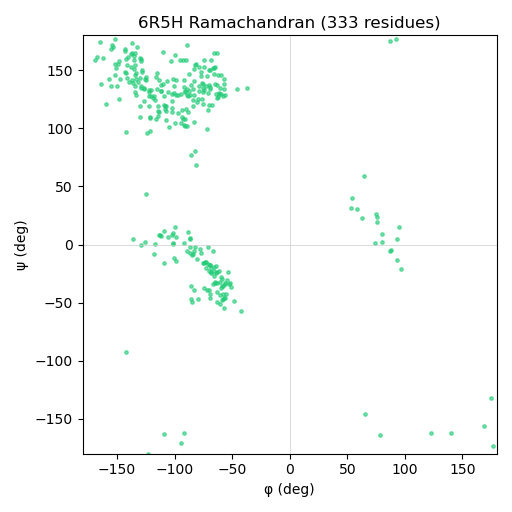26.27 326 PRO A C 1
ATOM 2402 O O . PRO A 1 320 ? -0.645 19.898 18.330 1.00 26.24 326 PRO A O 1
ATOM 2406 N N . VAL A 1 321 ? -0.009 18.317 16.829 1.00 22.27 327 VAL A N 1
ATOM 2407 C CA . VAL A 1 321 ? -0.734 18.923 15.721 1.00 23.13 327 VAL A CA 1
ATOM 2408 C C . VAL A 1 321 ? -1.861 18.021 15.258 1.00 22.58 327 VAL A C 1
ATOM 2409 O O . VAL A 1 321 ? -1.716 16.802 15.255 1.00 22.65 327 VAL A O 1
ATOM 2413 N N . GLN A 1 322 ? -2.985 18.625 14.912 1.00 22.63 328 GLN A N 1
ATOM 2414 C CA . GLN A 1 322 ? -4.111 17.890 14.331 1.00 21.28 328 GLN A CA 1
ATOM 2415 C C . GLN A 1 322 ? -4.306 18.196 12.864 1.00 22.52 328 GLN A C 1
ATOM 2416 O O . GLN A 1 322 ? -5.018 17.442 12.196 1.00 22.64 328 GLN A O 1
ATOM 2422 N N . TRP A 1 323 ? -3.703 19.275 12.334 1.00 21.68 329 TRP A N 1
ATOM 2423 C CA . TRP A 1 323 ? -3.707 19.562 10.900 1.00 20.34 329 TRP A CA 1
ATOM 2424 C C . TRP A 1 323 ? -2.289 19.721 10.433 1.00 20.35 329 TRP A C 1
ATOM 2425 O O . TRP A 1 323 ? -1.415 20.271 11.163 1.00 21.01 329 TRP A O 1
ATOM 2436 N N . ILE A 1 324 ? -2.044 19.258 9.214 1.00 22.11 330 ILE A N 1
ATOM 2437 C CA . ILE A 1 324 ? -0.791 19.522 8.506 1.00 22.80 330 ILE A CA 1
ATOM 2438 C C . ILE A 1 324 ? -1.138 20.389 7.296 1.00 23.99 330 ILE A C 1
ATOM 2439 O O . ILE A 1 324 ? -1.810 19.930 6.383 1.00 21.08 330 ILE A O 1
ATOM 2444 N N . VAL A 1 325 ? -0.713 21.652 7.330 1.00 21.13 331 VAL A N 1
ATOM 2445 C CA . VAL A 1 325 ? -1.128 22.642 6.344 1.00 22.15 331 VAL A CA 1
ATOM 2446 C C . VAL A 1 325 ? 0.048 22.840 5.414 1.00 21.06 331 VAL A C 1
ATOM 2447 O O . VAL A 1 325 ? 1.015 23.532 5.755 1.00 22.44 331 VAL A O 1
ATOM 2451 N N . GLY A 1 326 ? -0.032 22.215 4.241 1.00 22.41 332 GLY A N 1
ATOM 2452 C CA . GLY A 1 326 ? 1.053 22.206 3.266 1.00 21.65 332 GLY A CA 1
ATOM 2453 C C . GLY A 1 326 ? 1.028 23.316 2.225 1.00 22.16 332 GLY A C 1
ATOM 2454 O O . GLY A 1 326 ? 0.342 24.355 2.367 1.00 20.49 332 GLY A O 1
ATOM 2455 N N . ALA A 1 327 ? 1.790 23.064 1.160 1.00 21.21 333 ALA A N 1
ATOM 2456 C CA . ALA A 1 327 ? 1.987 24.010 0.074 1.00 21.82 333 ALA A CA 1
ATOM 2457 C C . ALA A 1 327 ? 0.672 24.495 -0.587 1.00 20.86 333 ALA A C 1
ATOM 2458 O O . ALA A 1 327 ? 0.584 25.627 -1.021 1.00 22.11 333 ALA A O 1
ATOM 2460 N N . SER A 1 328 ? -0.331 23.640 -0.650 1.00 22.66 334 SER A N 1
ATOM 2461 C CA . SER A 1 328 ? -1.645 24.004 -1.181 1.00 22.99 334 SER A CA 1
ATOM 2462 C C . SER A 1 328 ? -2.172 25.273 -0.536 1.00 23.96 334 SER A C 1
ATOM 2463 O O . SER A 1 328 ? -2.790 26.107 -1.229 1.00 24.11 334 SER A O 1
ATOM 2466 N N . PHE A 1 329 ? -1.904 25.440 0.764 1.00 22.13 335 PHE A N 1
ATOM 2467 C CA . PHE A 1 329 ? -2.283 26.677 1.458 1.00 21.00 335 PHE A CA 1
ATOM 2468 C C . PHE A 1 329 ? -1.215 27.753 1.284 1.00 22.27 335 PHE A C 1
ATOM 2469 O O . PHE A 1 329 ? -1.540 28.907 0.913 1.00 21.29 335 PHE A O 1
ATOM 2477 N N . ILE A 1 330 ? 0.039 27.363 1.546 1.00 19.92 336 ILE A N 1
ATOM 2478 C CA . ILE A 1 330 ? 1.164 28.302 1.670 1.00 20.56 336 ILE A CA 1
ATOM 2479 C C . ILE A 1 330 ? 1.435 29.140 0.374 1.00 21.61 336 ILE A C 1
ATOM 2480 O O . ILE A 1 330 ? 1.895 30.290 0.460 1.00 21.96 336 ILE A O 1
ATOM 2485 N N . LYS A 1 331 ? 1.173 28.547 -0.810 1.00 23.20 337 LYS A N 1
ATOM 2486 C CA . LYS A 1 331 ? 1.253 29.235 -2.096 1.00 23.44 337 LYS A CA 1
ATOM 2487 C C . LYS A 1 331 ? 0.426 30.530 -2.169 1.00 23.56 337 LYS A C 1
ATOM 2488 O O . LYS A 1 331 ? 0.731 31.410 -2.972 1.00 22.75 337 LYS A O 1
ATOM 2494 N N . ASN A 1 332 ? -0.597 30.633 -1.319 1.00 22.18 338 ASN A N 1
ATOM 2495 C CA . ASN A 1 332 ? -1.521 31.796 -1.308 1.00 23.67 338 ASN A CA 1
ATOM 2496 C C . ASN A 1 332 ? -1.096 32.953 -0.410 1.00 25.98 338 ASN A C 1
ATOM 2497 O O . ASN A 1 332 ? -1.767 33.990 -0.412 1.00 25.61 338 ASN A O 1
ATOM 2502 N N . VAL A 1 333 ? -0.010 32.776 0.360 1.00 24.90 339 VAL A N 1
ATOM 2503 C CA . VAL A 1 333 ? 0.474 33.800 1.296 1.00 26.63 339 VAL A CA 1
ATOM 2504 C C . VAL A 1 333 ? 2.002 33.923 1.264 1.00 28.60 339 VAL A C 1
ATOM 2505 O O . VAL A 1 333 ? 2.719 32.976 0.926 1.00 28.13 339 VAL A O 1
ATOM 2509 N N . TYR A 1 334 ? 2.505 35.097 1.591 1.00 25.19 340 TYR A N 1
ATOM 2510 C CA . TYR A 1 334 ? 3.909 35.224 1.976 1.00 23.02 340 TYR A CA 1
ATOM 2511 C C . TYR A 1 334 ? 3.986 34.886 3.455 1.00 22.66 340 TYR A C 1
ATOM 2512 O O . TYR A 1 334 ? 3.209 35.408 4.251 1.00 23.19 340 TYR A O 1
ATOM 2521 N N . THR A 1 335 ? 4.952 34.057 3.851 1.00 22.53 341 THR 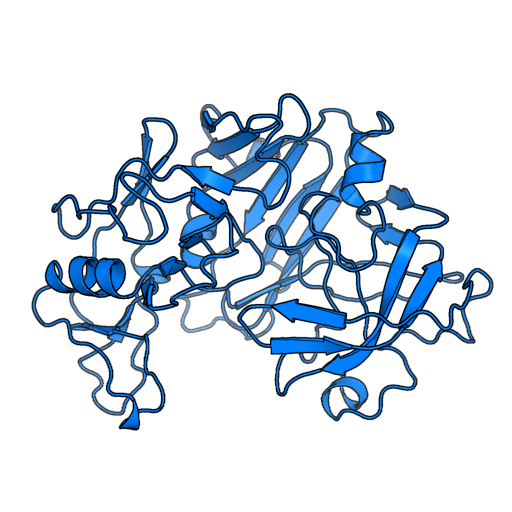A N 1
ATOM 2522 C CA . THR A 1 335 ? 4.968 33.526 5.209 1.00 21.46 341 THR A CA 1
ATOM 2523 C C . THR A 1 335 ? 6.254 33.879 5.918 1.00 21.49 341 THR A C 1
ATOM 2524 O O . THR A 1 335 ? 7.358 33.724 5.362 1.00 22.85 341 THR A O 1
ATOM 2528 N N . ALA A 1 336 ? 6.117 34.361 7.132 1.00 20.37 342 ALA A N 1
ATOM 2529 C CA . ALA A 1 336 ? 7.266 34.681 7.992 1.00 22.06 342 ALA A CA 1
ATOM 2530 C C . ALA A 1 336 ? 7.318 33.679 9.104 1.00 21.83 342 ALA A C 1
ATOM 2531 O O . ALA A 1 336 ? 6.327 33.523 9.842 1.00 20.91 342 ALA A O 1
ATOM 2533 N N . PHE A 1 337 ? 8.460 33.051 9.291 1.00 21.84 343 PHE A N 1
ATOM 2534 C CA . PHE A 1 337 ? 8.712 32.196 10.455 1.00 21.54 343 PHE A CA 1
ATOM 2535 C C . PHE A 1 337 ? 9.668 32.968 11.340 1.00 22.88 343 PHE A C 1
ATOM 2536 O O . PHE A 1 337 ? 10.831 33.138 10.977 1.00 21.97 343 PHE A O 1
ATOM 2544 N N . ARG A 1 338 ? 9.155 33.483 12.457 1.00 22.95 344 ARG A N 1
ATOM 2545 C CA . ARG A 1 338 ? 9.896 34.383 13.346 1.00 22.22 344 ARG A CA 1
ATOM 2546 C C . ARG A 1 338 ? 10.395 33.615 14.591 1.00 22.72 344 ARG A C 1
ATOM 2547 O O . ARG A 1 338 ? 9.625 33.008 15.364 1.00 21.75 344 ARG A O 1
ATOM 2555 N N . TYR A 1 339 ? 11.701 33.676 14.775 1.00 21.02 345 TYR A N 1
ATOM 2556 C CA . TYR A 1 339 ? 12.394 33.052 15.879 1.00 22.54 345 TYR A CA 1
ATOM 2557 C C . TYR A 1 339 ? 12.120 33.772 17.214 1.00 24.00 345 TYR A C 1
ATOM 2558 O O . TYR A 1 339 ? 11.985 33.134 18.260 1.00 24.00 345 TYR A O 1
ATOM 2567 N N . ASN A 1 340 ? 12.071 35.096 17.175 1.00 25.41 346 ASN A N 1
ATOM 2568 C CA . ASN A 1 340 ? 11.974 35.879 18.404 1.00 28.17 346 ASN A CA 1
ATOM 2569 C C . ASN A 1 340 ? 11.427 37.281 18.099 1.00 27.05 346 ASN A C 1
ATOM 2570 O O . ASN A 1 340 ? 12.003 37.988 17.260 1.00 28.68 346 ASN A O 1
ATOM 2575 N N . PRO A 1 341 ? 10.298 37.669 18.704 1.00 25.88 347 PRO A N 1
ATOM 2576 C CA . PRO A 1 341 ? 9.402 36.771 19.462 1.00 27.24 347 PRO A CA 1
ATOM 2577 C C . PRO A 1 341 ? 8.763 35.716 18.562 1.00 23.93 347 PRO A C 1
ATOM 2578 O O . PRO A 1 341 ? 8.344 36.033 17.437 1.00 27.43 347 PRO A O 1
ATOM 2582 N N . ALA A 1 342 ? 8.701 34.479 19.054 1.00 24.24 348 ALA A N 1
ATOM 2583 C CA . ALA A 1 342 ? 8.320 33.334 18.217 1.00 22.73 348 ALA A CA 1
ATOM 2584 C C . ALA A 1 342 ? 6.929 33.550 17.655 1.00 22.74 348 ALA A C 1
ATOM 2585 O O . ALA A 1 342 ? 5.985 33.872 18.398 1.00 20.06 348 ALA A O 1
ATOM 2587 N N . ALA A 1 343 ? 6.798 33.383 16.348 1.00 20.11 349 ALA A N 1
ATOM 2588 C CA . ALA A 1 343 ? 5.526 33.656 15.676 1.00 21.56 349 ALA A CA 1
ATOM 2589 C C . ALA A 1 343 ? 5.590 33.139 14.263 1.00 22.09 349 ALA A C 1
ATOM 2590 O O . ALA A 1 343 ? 6.683 32.930 13.722 1.00 20.53 349 ALA A O 1
ATOM 2592 N N . ILE A 1 344 ? 4.415 32.923 13.686 1.00 21.76 350 ILE A N 1
ATOM 2593 C CA . ILE A 1 344 ? 4.246 32.777 12.254 1.00 21.96 350 ILE A CA 1
ATOM 2594 C C . ILE A 1 344 ? 3.468 33.987 11.765 1.00 21.77 350 ILE A C 1
ATOM 2595 O O . ILE A 1 344 ? 2.428 34.323 12.331 1.00 21.25 350 ILE A O 1
ATOM 2600 N N . GLY A 1 345 ? 3.956 34.606 10.695 1.00 19.02 351 GLY A N 1
ATOM 2601 C CA . GLY A 1 345 ? 3.268 35.722 10.060 1.00 20.64 351 GLY A CA 1
ATOM 2602 C C . GLY A 1 345 ? 2.811 35.427 8.656 1.00 21.07 351 GLY A C 1
ATOM 2603 O O . GLY A 1 345 ? 3.500 34.721 7.904 1.00 21.36 351 GLY A O 1
ATOM 2604 N N . PHE A 1 346 ? 1.687 36.020 8.264 1.00 21.05 352 PHE A N 1
ATOM 2605 C CA . PHE A 1 346 ? 1.219 35.966 6.892 1.00 20.69 352 PHE A CA 1
ATOM 2606 C C . PHE A 1 346 ? 0.992 37.351 6.316 1.00 21.89 352 PHE A C 1
ATOM 2607 O O . PHE A 1 346 ? 0.491 38.243 7.005 1.00 20.88 352 PHE A O 1
ATOM 2615 N N . ALA A 1 347 ? 1.343 37.501 5.046 1.00 22.92 353 ALA A N 1
ATOM 2616 C CA . ALA A 1 347 ? 1.091 38.726 4.300 1.00 25.58 353 ALA A CA 1
ATOM 2617 C C . ALA A 1 347 ? 0.531 38.378 2.943 1.00 26.31 353 ALA A C 1
ATOM 2618 O O . ALA A 1 347 ? 0.764 37.278 2.425 1.00 26.83 353 ALA A O 1
ATOM 2620 N N . GLU A 1 348 ? -0.219 39.314 2.372 1.00 29.79 354 GLU A N 1
ATOM 2621 C CA . GLU A 1 348 ? -0.699 39.216 0.986 1.00 30.25 354 GLU A CA 1
ATOM 2622 C C . GLU A 1 348 ? 0.515 39.210 0.063 1.00 29.77 354 GLU A C 1
ATOM 2623 O O . GLU A 1 348 ? 1.458 39.972 0.277 1.00 28.64 354 GLU A O 1
ATOM 2629 N N . LEU A 1 349 ? 0.497 38.341 -0.939 1.00 28.52 355 LEU A N 1
ATOM 2630 C CA . LEU A 1 349 ? 1.527 38.334 -1.983 1.00 30.23 355 LEU A CA 1
ATOM 2631 C C . LEU A 1 349 ? 1.398 39.570 -2.875 1.00 33.08 355 LEU A C 1
ATOM 2632 O O . LEU A 1 349 ? 0.306 40.115 -3.031 1.00 32.29 355 LEU A O 1
ATOM 2637 N N . VAL A 1 350 ? 2.522 40.025 -3.414 1.00 35.49 356 VAL A N 1
ATOM 2638 C CA . VAL A 1 350 ? 2.557 41.246 -4.241 1.00 39.81 356 VAL A CA 1
ATOM 2639 C C . VAL A 1 350 ? 2.036 40.885 -5.635 1.00 40.76 356 VAL A C 1
ATOM 2640 O O . VAL A 1 350 ? 1.238 41.587 -6.242 1.00 44.35 356 VAL A O 1
#

Sequence (350 aa):
ATGTVSLTDVGLDASYAGQVVSIGTPAQDFLLVIMDSGSSDLWVVAGSTCTENFCKQTYTFDTSTSSSFITSSEAFNITYGSGDADGTLGTDTVSMAGFTVSDDQTFGVVTSTSANLISYPLSGLMMGLAWKSSIASSGATPFWQTLAASSGDWDSPEMGVYLKRYRGDNTASQQIETDGGQILFGGLNTSLYNGSVNYISSIDESEKDYWRIPLEAMMVIQGNSVSIASSSGGSSNPSCAIDTGTTTLIGVPSQTANRIYSQIAGAEALSASSGYEGYYQYPCDTEVTTVSLQFGGMSYSISNADMNLGSFTRDTSMMCTGAFFAMDMMSSRSPVQWIVGASFIKNVYTAFRYNPAAIGFAELV

Solvent-accessible surface area: 14274 Å² total; per-residue (Å²): 69,68,8,70,7,83,0,14,0,20,23,51,0,33,19,1,0,0,105,0,17,0,6,60,103,68,35,73,9,40,0,13,1,7,0,10,8,3,3,9,1,0,0,1,55,108,8,109,55,115,26,8,140,126,17,147,34,0,46,41,104,81,9,102,39,40,99,110,39,117,116,75,4,90,21,100,36,83,93,18,50,0,49,15,58,22,0,26,0,32,0,33,5,21,85,21,74,20,75,98,7,34,1,0,12,0,54,43,20,36,89,147,29,6,65,121,16,8,0,0,10,1,2,2,0,10,90,84,49,12,61,23,49,17,46,5,4,1,28,41,4,9,65,73,65,62,18,107,38,48,15,1,0,1,47,3,63,82,25,34,66,61,153,122,26,58,119,67,35,101,93,1,12,38,0,21,0,1,10,30,35,103,91,40,36,87,57,104,30,31,68,18,90,10,79,150,91,43,71,19,54,0,25,2,62,0,76,20,0,53,0,67,62,69,87,9,61,13,49,18,130,61,17,39,90,66,0,18,0,0,0,10,2,22,49,40,23,0,0,0,7,39,48,0,0,78,108,0,7,90,54,3,89,52,28,90,65,11,63,64,117,42,61,81,132,15,52,14,11,0,33,40,140,35,124,3,94,4,18,0,58,0,28,60,96,73,19,78,6,40,48,39,0,0,31,30,26,49,63,46,238,74,112,68,21,9,0,0,0,0,37,19,50,102,43,69,108,220,28,52,3,16,0,24,0,0,0,0,0,0,2,29,3,2,0,1,1,47,50,92,89,10,0,0,0,2,2,118,43,109

Secondary structure (DSSP, 8-state):
--EEEEPEEETTTTEEEEEEEETTTTEEEEEEEETT---EEEEBTT--SHHHHTS--B-GGG-TT-EEEEEEEEEEETTEEEEEEEEEEEEEETTEEEEEEEEEEEEEESTTS--TT--EEEE-S-GGG-TT-PPPHHHHHHHTT-SSSSEEEEEE---TT-TT--SEES--EEEEETB--TTTEEEEEEEEE--GGG-SSSEEE--EEEETTEEPP--BTTTBTS-EEEE-TT-SSEEE-HHHHHHHHTTSTT-EEPPGGGT-TT-EEEETT-PPPEEEEETTEEEEE-HHHHB---SSS-TTEEEBSEEE----TT-S-SEEE-HHHHTTSEEEEEETTEEEEEEEE-

Organism: Cryptococcus neoformans (strain H99 / ATCC 208821 / CBS 10515 / FGSC 9487) (NCBI:txid235443)